Protein AF-U6DPL5-F1 (afdb_monomer)

Foldseek 3Di:
DQPPDQKDFDADDDPFRGDFIDGPVLCVPPDVVVVDDPVVSRVVVVQDAAEDEPPDDLVNVLVVVVVVNFQKHWYWYFDPPDPDDIDITTPGMDGNQNSVCVVVVHHDDDPNDPDADPPPSDDPDDPPPVPPCVLVPDDVDAAPDDDDPVLLVVVLVCCCPVPPCNHCVNHNSVVSSSQSRRNPNDDDDDDDPVCNPPPSLPPDDPPDDDQDKDFAQADKDWDQDDPVRDIDIDGHRDIDDSCSDVPDD

Solvent-accessible surface area (backbone atoms only — not comparable to full-atom values): 16114 Å² total; per-residue (Å²): 139,87,79,79,70,59,71,45,83,35,57,59,95,49,85,66,42,64,77,44,43,41,49,56,75,74,51,73,84,58,58,76,87,73,65,70,56,66,72,58,55,36,65,70,71,57,49,84,85,46,75,44,54,74,83,64,50,66,71,58,50,52,55,52,36,70,71,67,81,46,60,56,34,38,28,28,40,82,45,73,86,67,101,63,82,70,45,80,42,58,79,52,72,51,42,52,64,62,50,50,23,66,72,70,71,45,87,77,83,56,99,74,64,82,81,74,49,83,89,72,74,44,74,73,77,69,77,79,70,72,74,71,60,70,84,71,53,89,64,93,58,69,52,77,58,89,72,55,72,67,56,54,50,50,51,52,51,47,38,38,72,77,34,71,84,42,14,67,90,71,32,48,69,70,58,51,54,52,51,66,57,36,44,81,65,55,82,86,83,88,84,54,85,90,53,80,78,47,74,90,75,52,92,71,56,91,98,53,91,72,78,58,66,50,71,36,79,71,66,74,47,82,45,72,45,73,97,86,55,50,72,48,81,47,41,55,78,42,70,47,45,65,59,42,76,71,55,81,132

Nearest PDB structures (foldseek):
  6n7e-assembly1_D  TM=4.413E-01  e=9.986E-32  Homo sapiens
  4iy4-assembly1_C  TM=9.630E-01  e=2.666E-15  Homo sapiens
  4iy2-assembly1_A  TM=9.484E-01  e=1.857E-15  Homo sapiens
  6wus-assembly1_A-2  TM=9.626E-01  e=7.435E-15  Mus musculus
  5k25-assembly1_C  TM=9.636E-01  e=5.782E-14  Homo sapiens

pLDDT: mean 83.42, std 15.81, range [37.62, 97.31]

Secondary structure (DSSP, 8-state):
--S--SEEEEESSSTT-EEEEEEGGGGTT--GGGT--HHHHHHHH-PPP-EEETT--HHHHHHHHHTTS-SEEEEEEEE--SSS--EEEEEEEEEHHHHHHHHHTS----TT-----TTT------------GGGGS------SS---HHHHHHHHHHHHHH-GGGSTTTS-HHHHHHHHTSTTTS------GGGTT-GGG-S--TT------EE--SS-EEEEETTTTEEEEE-TT-EE-THHHH---

Radius of gyration: 27.12 Å; Cα contacts (8 Å, |Δi|>4): 250; chains: 1; bounding box: 57×47×72 Å

Mean predicted aligned 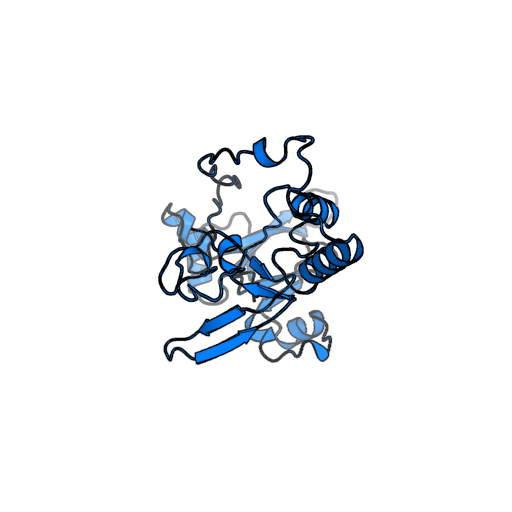error: 16.34 Å

Organism: Neovison vison (NCBI:txid452646)

InterPro domains:
  IPR000644 CBS domain [PF00571] (46-104)
  IPR000644 CBS domain [PS51371] (45-111)
  IPR044751 Ion transporter-like, CBS domain [cd04590] (1-101)
  IPR045095 Ancient conserved domain protein family [PTHR12064] (1-238)
  IPR046342 CBS domain superfamily [G3DSA:3.10.580.10] (1-111)
  IPR046342 CBS domain superfamily [SSF54631] (2-116)
  IPR061271 Metal transporter CNNM-like, C-terminal CNBH domain [PF25562] (119-247)

Structure (mmCIF, N/CA/C/O backbone):
data_AF-U6DPL5-F1
#
_entry.id   AF-U6DPL5-F1
#
loop_
_atom_site.group_PDB
_atom_site.id
_atom_site.type_symbol
_atom_site.label_atom_id
_atom_site.label_alt_id
_atom_site.label_comp_id
_atom_site.label_asym_id
_atom_site.label_entity_id
_atom_site.label_seq_id
_atom_site.pdbx_PDB_ins_code
_atom_site.Cartn_x
_atom_site.Cartn_y
_atom_site.Cartn_z
_atom_site.occupancy
_atom_site.B_iso_or_equiv
_atom_site.auth_seq_id
_atom_site.auth_comp_id
_atom_site.auth_asym_id
_atom_site.auth_atom_id
_atom_site.pdbx_PDB_model_num
ATOM 1 N N . MET A 1 1 ? 3.496 -7.386 -0.242 1.00 48.44 1 MET A N 1
ATOM 2 C CA . MET A 1 1 ? 3.378 -7.350 -1.716 1.00 48.44 1 MET A CA 1
ATOM 3 C C . MET A 1 1 ? 2.038 -6.715 -2.029 1.00 48.44 1 MET A C 1
ATOM 5 O O . MET A 1 1 ? 1.030 -7.394 -1.933 1.00 48.44 1 MET A O 1
ATOM 9 N N . GLU A 1 2 ? 2.018 -5.409 -2.275 1.00 60.09 2 GLU A N 1
ATOM 10 C CA . GLU A 1 2 ? 0.769 -4.634 -2.414 1.00 60.09 2 GLU A CA 1
ATOM 11 C C . GLU A 1 2 ? 0.475 -4.232 -3.862 1.00 60.09 2 GLU A C 1
ATOM 13 O O . GLU A 1 2 ? -0.645 -3.866 -4.186 1.00 60.09 2 GLU A O 1
ATOM 18 N N . SER A 1 3 ? 1.474 -4.297 -4.745 1.00 62.59 3 SER A N 1
ATOM 19 C CA . SER A 1 3 ? 1.406 -3.700 -6.079 1.00 62.59 3 SER A CA 1
ATOM 20 C C . SER A 1 3 ? 0.918 -4.634 -7.192 1.00 62.59 3 SER A C 1
ATOM 22 O O . SER A 1 3 ? 0.809 -4.175 -8.320 1.00 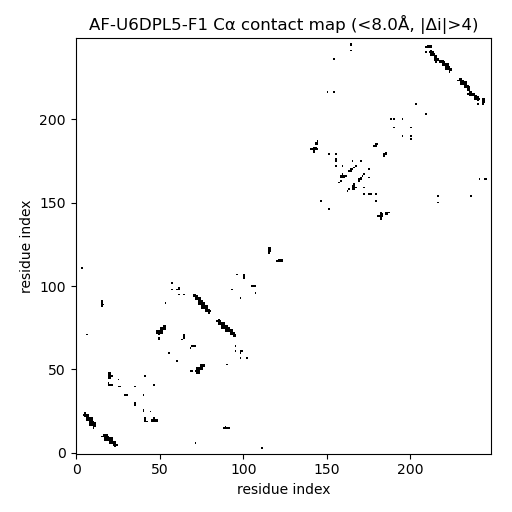62.59 3 SER A O 1
ATOM 24 N N . GLY A 1 4 ? 0.665 -5.922 -6.928 1.00 72.75 4 GLY A N 1
ATOM 25 C CA . GLY A 1 4 ? 0.175 -6.899 -7.923 1.00 72.75 4 GLY A CA 1
ATOM 26 C C . GLY A 1 4 ? 1.185 -7.328 -9.004 1.00 72.75 4 GLY A C 1
ATOM 27 O O . GLY A 1 4 ? 1.100 -8.431 -9.533 1.00 72.75 4 GLY A O 1
ATOM 28 N N . TYR A 1 5 ? 2.209 -6.523 -9.296 1.00 82.50 5 TYR A N 1
ATOM 29 C CA . TYR A 1 5 ? 3.182 -6.831 -10.349 1.00 82.50 5 TYR A CA 1
ATOM 30 C C . TYR A 1 5 ? 4.137 -7.963 -9.973 1.00 82.50 5 TYR A C 1
ATOM 32 O O .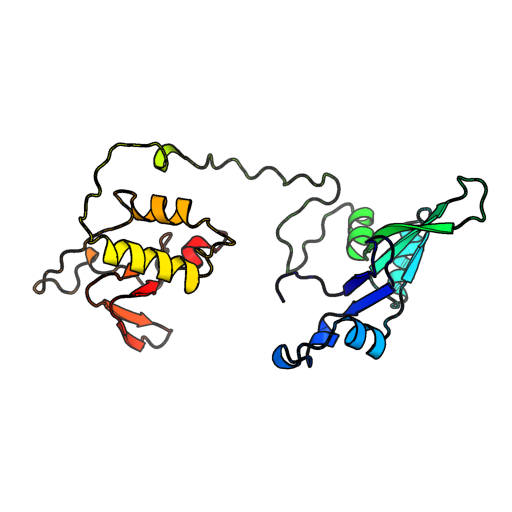 TYR A 1 5 ? 4.771 -7.935 -8.923 1.00 82.50 5 TYR A O 1
ATOM 40 N N . THR A 1 6 ? 4.335 -8.914 -10.888 1.00 86.62 6 THR A N 1
ATOM 41 C CA . THR A 1 6 ? 5.267 -10.042 -10.700 1.00 86.62 6 THR A CA 1
ATOM 42 C C . THR A 1 6 ? 6.656 -9.808 -11.298 1.00 86.62 6 THR A C 1
ATOM 44 O O . THR A 1 6 ? 7.624 -10.437 -10.861 1.00 86.62 6 THR A O 1
ATOM 47 N N . ARG A 1 7 ? 6.767 -8.911 -12.288 1.00 90.25 7 ARG A N 1
ATOM 48 C CA . ARG A 1 7 ? 7.995 -8.596 -13.037 1.00 90.25 7 ARG A CA 1
ATOM 49 C C . ARG A 1 7 ? 8.187 -7.085 -13.066 1.00 90.25 7 ARG A C 1
ATOM 51 O O . ARG A 1 7 ? 7.335 -6.378 -13.593 1.00 90.25 7 ARG A O 1
ATOM 58 N N . ILE A 1 8 ? 9.284 -6.598 -12.496 1.00 92.19 8 ILE A N 1
ATOM 59 C CA . ILE A 1 8 ? 9.510 -5.167 -12.272 1.00 92.19 8 ILE A CA 1
ATOM 60 C C . ILE A 1 8 ? 10.823 -4.759 -12.951 1.00 92.19 8 ILE A C 1
ATOM 62 O O . ILE A 1 8 ? 11.887 -5.203 -12.514 1.00 92.19 8 ILE A O 1
ATOM 66 N N . PRO A 1 9 ? 10.784 -3.939 -14.019 1.00 93.31 9 PRO A N 1
ATOM 67 C CA . PRO A 1 9 ? 11.991 -3.394 -14.632 1.00 93.31 9 PRO A CA 1
ATOM 68 C C . PRO A 1 9 ? 12.760 -2.506 -13.650 1.00 93.31 9 PRO A C 1
ATOM 70 O O . PRO A 1 9 ? 12.172 -1.666 -12.965 1.00 93.31 9 PRO A O 1
ATOM 73 N N . VAL A 1 10 ? 14.078 -2.671 -13.604 1.00 94.19 10 VAL A N 1
ATOM 74 C CA . VAL A 1 10 ? 14.993 -1.913 -12.747 1.00 94.19 10 VAL A CA 1
ATOM 75 C C . VAL A 1 10 ? 15.881 -1.046 -13.630 1.00 94.19 10 VAL A C 1
ATOM 77 O O . VAL A 1 10 ? 16.466 -1.526 -14.601 1.00 94.19 10 VAL A O 1
ATOM 80 N N . PHE A 1 11 ? 15.972 0.240 -13.297 1.00 94.19 11 PHE A N 1
ATOM 81 C CA . PHE A 1 11 ? 16.738 1.227 -14.053 1.00 94.19 11 PHE A CA 1
ATOM 82 C C . PHE A 1 11 ? 17.900 1.790 -13.231 1.00 94.19 11 PHE A C 1
ATOM 84 O O . PHE A 1 11 ? 17.865 1.778 -11.999 1.00 94.19 11 PHE A O 1
ATOM 91 N N . GLU A 1 12 ? 18.919 2.311 -13.912 1.00 93.06 12 GLU A N 1
ATOM 92 C CA . GLU A 1 12 ? 20.050 3.000 -13.283 1.00 93.06 12 GLU A CA 1
ATOM 93 C C . GLU A 1 12 ? 20.177 4.429 -13.824 1.00 93.06 12 GLU A C 1
ATOM 95 O O . GLU A 1 12 ? 20.372 4.648 -15.018 1.00 93.06 12 GLU A O 1
ATOM 100 N N . GLY A 1 13 ? 20.082 5.419 -12.932 1.00 92.69 13 GLY A N 1
ATOM 101 C CA . GLY A 1 13 ? 20.110 6.833 -13.309 1.00 92.69 13 GLY A CA 1
ATOM 102 C C . GLY A 1 13 ? 18.790 7.278 -13.936 1.00 92.69 13 GLY A C 1
ATOM 103 O O . GLY A 1 13 ? 17.857 7.637 -13.218 1.00 92.69 13 GLY A O 1
ATOM 104 N N . GLU A 1 14 ? 18.712 7.263 -15.265 1.00 90.88 14 GLU A N 1
ATOM 105 C CA . GLU A 1 14 ? 17.509 7.658 -16.002 1.00 90.88 14 GLU A CA 1
ATOM 106 C C . GLU A 1 14 ? 16.498 6.513 -16.114 1.00 90.88 14 GLU A C 1
ATOM 108 O O . GLU A 1 14 ? 16.862 5.350 -16.267 1.00 90.88 14 GLU A O 1
ATOM 113 N N . ARG A 1 15 ? 15.200 6.842 -16.098 1.00 88.69 15 ARG A N 1
ATOM 114 C CA . ARG A 1 15 ? 14.109 5.851 -16.188 1.00 88.69 15 ARG A CA 1
ATOM 115 C C . ARG A 1 15 ? 14.108 5.065 -17.508 1.00 88.69 15 ARG A C 1
ATOM 117 O O . ARG A 1 15 ? 13.584 3.957 -17.555 1.00 88.69 15 ARG A O 1
ATOM 124 N N . SER A 1 16 ? 14.669 5.648 -18.562 1.00 88.94 16 SER A N 1
ATOM 125 C CA . SER A 1 16 ? 14.886 5.026 -19.873 1.00 88.94 16 SER A CA 1
ATOM 126 C C . SER A 1 16 ? 15.984 3.959 -19.844 1.00 88.94 16 SER A C 1
ATOM 128 O O . SER A 1 16 ? 15.962 3.043 -20.662 1.00 88.94 16 SER A O 1
ATOM 130 N N . ASN A 1 17 ? 16.925 4.040 -18.900 1.00 91.75 17 ASN A N 1
ATOM 131 C CA . ASN A 1 17 ? 18.063 3.136 -18.799 1.00 91.75 17 ASN A CA 1
ATOM 132 C C . ASN A 1 17 ? 17.714 1.895 -17.965 1.00 91.75 17 ASN A C 1
ATOM 134 O O . ASN A 1 17 ? 18.134 1.763 -16.813 1.00 91.75 17 ASN A O 1
ATOM 138 N N . ILE A 1 18 ? 16.903 1.003 -18.536 1.00 93.44 18 ILE A N 1
ATOM 139 C CA . ILE A 1 18 ? 16.527 -0.268 -17.906 1.00 93.44 18 ILE A CA 1
ATOM 140 C C . ILE A 1 18 ? 17.710 -1.239 -17.997 1.00 93.44 18 ILE A C 1
ATOM 142 O O . ILE A 1 18 ? 18.108 -1.635 -19.091 1.00 93.44 18 ILE A O 1
ATOM 146 N N . VAL A 1 19 ? 18.248 -1.627 -16.840 1.00 92.00 19 VAL A N 1
ATOM 147 C CA . VAL A 1 19 ? 19.460 -2.453 -16.723 1.00 92.00 19 VAL A CA 1
ATOM 148 C C . VAL A 1 19 ? 19.177 -3.884 -16.283 1.00 92.00 19 VAL A C 1
ATOM 150 O O . VAL A 1 19 ? 19.935 -4.778 -16.639 1.00 92.00 19 VAL A O 1
ATOM 153 N N . ASP A 1 20 ? 18.092 -4.109 -15.541 1.00 93.31 20 ASP A N 1
ATOM 154 C CA . ASP A 1 20 ? 17.783 -5.394 -14.913 1.00 93.31 20 ASP A CA 1
ATOM 155 C C . ASP A 1 20 ? 16.265 -5.628 -14.833 1.00 93.31 20 ASP A C 1
ATOM 157 O O . ASP A 1 20 ? 15.457 -4.703 -14.958 1.00 93.31 20 ASP A O 1
ATOM 161 N N . LEU A 1 21 ? 15.865 -6.877 -14.584 1.00 92.50 21 LEU A N 1
ATOM 162 C CA . LEU A 1 21 ? 14.481 -7.264 -14.312 1.00 92.50 21 LEU A CA 1
ATOM 163 C C . LEU A 1 21 ? 14.408 -7.987 -12.968 1.00 92.50 21 LEU A C 1
ATOM 165 O O . LEU A 1 21 ? 15.111 -8.968 -12.751 1.00 92.50 21 LEU A O 1
ATOM 169 N N . LEU A 1 22 ? 13.544 -7.516 -12.072 1.00 92.62 22 LEU A N 1
ATOM 170 C CA . LEU A 1 22 ? 13.296 -8.143 -10.779 1.00 92.62 22 LEU A CA 1
ATOM 171 C C . LEU A 1 22 ? 12.052 -9.028 -10.859 1.00 92.62 22 LEU A C 1
ATOM 173 O O . LEU A 1 22 ? 10.976 -8.545 -11.227 1.00 92.62 22 LEU A O 1
ATOM 177 N N . PHE A 1 23 ? 12.164 -10.294 -10.454 1.00 91.19 23 PHE A N 1
ATOM 178 C CA . PHE A 1 23 ? 10.987 -11.106 -10.171 1.00 91.19 23 PHE A CA 1
ATOM 179 C C . PHE A 1 23 ? 10.661 -11.042 -8.688 1.00 91.19 23 PHE A C 1
ATOM 181 O O . PHE A 1 23 ? 11.518 -11.213 -7.830 1.00 91.19 23 PHE A O 1
ATOM 188 N N . VAL A 1 24 ? 9.387 -10.847 -8.365 1.00 89.69 24 VAL A N 1
ATOM 189 C CA . VAL A 1 24 ? 8.955 -10.707 -6.967 1.00 89.69 24 VAL A CA 1
ATOM 190 C C . VAL A 1 24 ? 9.270 -11.951 -6.124 1.00 89.69 24 VAL A C 1
ATOM 192 O O . VAL A 1 24 ? 9.578 -11.829 -4.942 1.00 89.69 24 VAL A O 1
ATOM 195 N N . LYS A 1 25 ? 9.291 -13.143 -6.736 1.00 88.94 25 LYS A N 1
ATOM 196 C CA . LYS A 1 25 ? 9.713 -14.387 -6.067 1.00 88.94 25 LYS A CA 1
ATOM 197 C C . LYS A 1 25 ? 11.176 -14.375 -5.605 1.00 88.94 25 LYS A C 1
ATOM 199 O O . LYS A 1 25 ? 11.513 -15.100 -4.677 1.00 88.94 25 LYS A O 1
ATOM 204 N N . ASP A 1 26 ? 12.031 -13.561 -6.219 1.00 90.06 26 ASP A N 1
ATOM 205 C CA . ASP A 1 26 ? 13.451 -13.466 -5.866 1.00 90.06 26 ASP A CA 1
ATOM 206 C C . ASP A 1 26 ? 13.647 -12.788 -4.507 1.00 90.06 26 ASP A C 1
ATOM 208 O O . ASP A 1 26 ? 14.660 -12.999 -3.842 1.00 90.06 26 ASP A O 1
ATOM 212 N N . LEU A 1 27 ? 12.649 -12.006 -4.078 1.00 88.94 27 LEU A N 1
ATOM 213 C CA . LEU A 1 27 ? 12.603 -11.362 -2.770 1.00 88.94 2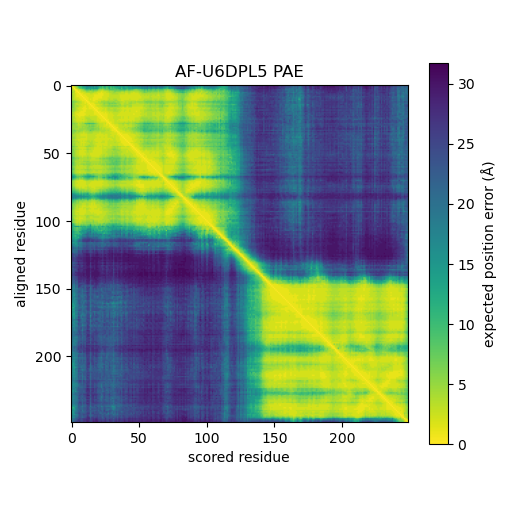7 LEU A CA 1
ATOM 214 C C . LEU A 1 27 ? 12.132 -12.306 -1.654 1.00 88.94 27 LEU A C 1
ATOM 216 O O . LEU A 1 27 ? 12.154 -11.913 -0.494 1.00 88.94 27 LEU A O 1
ATOM 220 N N . ALA A 1 28 ? 11.707 -13.538 -1.965 1.00 87.19 28 ALA A N 1
ATOM 221 C CA . ALA A 1 28 ? 11.081 -14.435 -0.988 1.00 87.19 28 ALA A CA 1
ATOM 222 C C . ALA A 1 28 ? 11.986 -14.800 0.202 1.00 87.19 28 ALA A C 1
ATOM 224 O O . ALA A 1 28 ? 11.479 -15.083 1.283 1.00 87.19 28 ALA A O 1
ATOM 225 N N . PHE A 1 29 ? 13.307 -14.791 0.004 1.00 82.56 29 PHE A N 1
ATOM 226 C CA . PHE A 1 29 ? 14.304 -15.104 1.035 1.00 82.56 29 PHE A CA 1
ATOM 227 C C . PHE A 1 29 ? 15.160 -13.895 1.425 1.00 82.56 29 PHE A C 1
ATOM 229 O O . PHE A 1 29 ? 16.212 -14.063 2.035 1.00 82.56 29 PHE A O 1
ATOM 236 N N . VAL A 1 30 ? 14.749 -12.689 1.033 1.00 87.38 30 VAL A N 1
ATOM 237 C CA . VAL A 1 30 ? 15.471 -11.465 1.376 1.00 87.38 30 VAL A CA 1
ATOM 238 C C . VAL A 1 30 ? 14.922 -10.948 2.694 1.00 87.38 30 VAL A C 1
ATOM 240 O O . VAL A 1 30 ? 13.748 -10.588 2.776 1.00 87.38 30 VAL A O 1
ATOM 243 N N . ASP A 1 31 ? 15.777 -10.913 3.712 1.00 87.69 31 ASP A N 1
ATOM 244 C CA . ASP A 1 31 ? 15.442 -10.310 4.993 1.00 87.69 31 ASP A CA 1
ATOM 245 C C . ASP A 1 31 ? 15.497 -8.773 4.873 1.00 87.69 31 ASP A C 1
ATOM 247 O O . ASP A 1 31 ? 16.518 -8.227 4.432 1.00 87.69 31 ASP A O 1
ATOM 251 N N . PRO A 1 32 ? 14.420 -8.046 5.224 1.00 87.31 32 PRO A N 1
ATOM 252 C CA . PRO A 1 32 ? 14.449 -6.590 5.302 1.00 87.31 32 PRO A CA 1
ATOM 253 C C . PRO A 1 32 ? 15.536 -6.043 6.240 1.00 87.31 32 PRO A C 1
ATOM 255 O O . PRO A 1 32 ? 16.084 -4.975 5.956 1.00 87.31 32 PRO A O 1
ATOM 258 N N . ASP A 1 33 ? 15.879 -6.766 7.310 1.00 89.38 33 ASP A N 1
ATOM 259 C CA . ASP A 1 33 ? 16.861 -6.328 8.309 1.00 89.38 33 ASP A CA 1
ATOM 260 C C . ASP A 1 33 ? 18.290 -6.297 7.744 1.00 89.38 33 ASP A C 1
ATOM 262 O O . ASP A 1 33 ? 19.099 -5.456 8.143 1.00 89.38 33 ASP A O 1
ATOM 266 N N . ASP A 1 34 ? 18.583 -7.126 6.736 1.00 90.25 34 ASP A N 1
ATOM 267 C CA . ASP A 1 34 ? 19.887 -7.149 6.062 1.00 90.25 34 ASP A CA 1
ATOM 268 C C . ASP A 1 34 ? 20.140 -5.890 5.217 1.00 90.25 34 ASP A C 1
ATOM 270 O O . ASP A 1 34 ? 21.274 -5.634 4.803 1.00 90.25 34 ASP A O 1
ATOM 274 N N . CYS A 1 35 ? 19.098 -5.097 4.928 1.00 87.50 35 CYS A N 1
ATOM 275 C CA . CYS A 1 35 ? 19.180 -3.892 4.097 1.00 87.50 35 CYS A CA 1
ATOM 276 C C . CYS A 1 35 ? 19.904 -4.143 2.755 1.00 87.50 35 CYS A C 1
ATOM 278 O O . CYS A 1 35 ? 20.629 -3.281 2.244 1.00 87.50 35 CYS A O 1
ATOM 280 N N . THR A 1 36 ? 19.725 -5.342 2.183 1.00 88.62 36 THR A N 1
ATOM 281 C CA . THR A 1 36 ? 20.433 -5.772 0.973 1.00 88.62 36 THR A CA 1
ATOM 282 C C . THR A 1 36 ? 20.051 -4.876 -0.210 1.00 88.62 36 THR A C 1
ATOM 284 O O . THR A 1 36 ? 18.871 -4.784 -0.559 1.00 88.62 36 THR A O 1
ATOM 287 N N . PRO A 1 37 ? 21.020 -4.232 -0.888 1.00 91.62 37 PRO A N 1
ATOM 288 C CA . PRO A 1 37 ? 20.722 -3.399 -2.044 1.00 91.62 37 PRO A CA 1
ATOM 289 C C . PRO A 1 37 ? 20.081 -4.203 -3.178 1.00 91.62 37 PRO A C 1
ATOM 291 O O . PRO A 1 37 ? 20.555 -5.287 -3.525 1.00 91.62 37 PRO A O 1
ATOM 294 N N . LEU A 1 38 ? 19.078 -3.622 -3.844 1.00 90.31 38 LEU A N 1
ATOM 295 C CA . LEU A 1 38 ? 18.390 -4.256 -4.976 1.00 90.31 38 LEU A CA 1
ATOM 296 C C . LEU A 1 38 ? 19.358 -4.706 -6.082 1.00 90.31 38 LEU A C 1
ATOM 298 O O . LEU A 1 38 ? 19.211 -5.794 -6.629 1.00 90.31 38 LEU A O 1
ATOM 302 N N . LYS A 1 39 ? 20.396 -3.902 -6.344 1.00 90.19 39 LYS A N 1
ATOM 303 C CA . LYS A 1 39 ? 21.455 -4.191 -7.323 1.00 90.19 39 LYS A CA 1
ATOM 304 C C . LYS A 1 39 ? 22.181 -5.514 -7.053 1.00 90.19 39 LYS A C 1
ATOM 306 O O . LYS A 1 39 ? 22.690 -6.126 -7.983 1.00 90.19 39 LYS A O 1
ATOM 311 N N . THR A 1 40 ? 22.267 -5.951 -5.798 1.00 90.62 40 THR A N 1
ATOM 312 C CA . THR A 1 40 ? 22.878 -7.240 -5.441 1.00 90.62 40 THR A CA 1
ATOM 313 C C . THR A 1 40 ? 21.966 -8.394 -5.840 1.00 90.62 40 THR A C 1
ATOM 315 O O . THR A 1 40 ? 22.433 -9.381 -6.399 1.00 90.62 40 THR A O 1
ATOM 318 N N . ILE A 1 41 ? 20.662 -8.242 -5.603 1.00 91.50 41 ILE A N 1
ATOM 319 C CA . ILE A 1 41 ? 19.646 -9.253 -5.908 1.00 91.50 41 ILE A CA 1
ATOM 320 C C . ILE A 1 41 ? 19.504 -9.407 -7.425 1.00 91.50 41 ILE A C 1
ATOM 322 O O . ILE A 1 41 ? 19.597 -10.520 -7.939 1.00 91.50 41 ILE A O 1
ATOM 326 N N . THR A 1 42 ? 19.352 -8.300 -8.160 1.00 90.75 42 THR A N 1
ATOM 327 C CA . THR A 1 42 ? 19.187 -8.351 -9.620 1.00 90.75 42 THR A CA 1
ATOM 328 C C . THR A 1 42 ? 20.403 -8.952 -10.311 1.00 90.75 42 THR A C 1
ATOM 330 O O . THR A 1 42 ? 20.245 -9.830 -11.153 1.00 90.75 42 THR A O 1
ATOM 333 N N . LYS A 1 43 ? 21.617 -8.586 -9.884 1.00 89.50 43 LYS A N 1
ATOM 334 C CA . LYS A 1 43 ? 22.859 -9.174 -10.406 1.00 89.50 43 LYS A CA 1
ATOM 335 C C . LYS A 1 43 ? 23.028 -10.653 -10.074 1.00 89.50 43 LYS A C 1
ATOM 337 O O . LYS A 1 43 ? 23.664 -11.364 -10.845 1.00 89.50 43 LYS A O 1
ATOM 342 N N . PHE A 1 44 ? 22.519 -11.103 -8.928 1.00 90.81 44 PHE A N 1
ATOM 343 C CA . PHE A 1 44 ? 22.608 -12.504 -8.523 1.00 90.81 44 PHE A CA 1
ATOM 344 C C . PHE A 1 44 ? 21.745 -13.404 -9.416 1.00 90.81 44 PHE A C 1
ATOM 346 O O . PHE A 1 44 ? 22.226 -14.433 -9.885 1.00 90.81 44 PHE A O 1
ATOM 353 N N . TYR A 1 45 ? 20.495 -13.007 -9.675 1.00 89.62 45 TYR A N 1
ATOM 354 C CA . TYR A 1 45 ? 19.579 -13.787 -10.513 1.00 89.62 45 TYR A CA 1
ATOM 355 C C . TYR A 1 45 ? 19.775 -13.551 -12.014 1.00 89.62 45 TYR A C 1
ATOM 357 O O . TYR A 1 45 ? 19.602 -14.483 -12.797 1.00 89.62 45 TYR A O 1
ATOM 365 N N . ASN A 1 46 ? 20.168 -12.335 -12.405 1.00 88.44 46 ASN A N 1
ATOM 366 C CA . ASN A 1 46 ? 20.508 -11.933 -13.771 1.00 88.44 46 ASN A CA 1
ATOM 367 C C . ASN A 1 46 ? 19.455 -12.363 -14.811 1.00 88.44 46 ASN A C 1
ATOM 369 O O . ASN A 1 46 ? 19.754 -13.071 -15.779 1.00 88.44 46 ASN A O 1
ATOM 373 N N . HIS A 1 47 ? 18.196 -11.978 -14.579 1.00 91.25 47 HIS A N 1
ATOM 374 C CA . HIS A 1 47 ? 17.095 -12.316 -15.483 1.00 91.25 47 HIS A CA 1
ATOM 375 C C . HIS A 1 47 ? 17.265 -11.634 -16.846 1.00 91.25 47 HIS A C 1
ATOM 377 O O . HIS A 1 47 ? 17.585 -10.446 -16.902 1.00 91.25 47 HIS A O 1
ATOM 383 N N . PRO A 1 48 ? 17.013 -12.346 -17.959 1.00 89.56 48 PRO A N 1
ATOM 384 C CA . PRO A 1 48 ? 17.200 -11.789 -19.288 1.00 89.56 48 PRO A CA 1
ATOM 385 C C . PRO A 1 48 ? 16.183 -10.683 -19.580 1.00 89.56 48 PRO A C 1
ATOM 387 O O . PRO A 1 48 ? 14.976 -10.854 -19.395 1.00 89.56 48 PRO A O 1
ATOM 390 N N . LEU A 1 49 ? 16.676 -9.570 -20.118 1.00 90.12 49 LEU A N 1
ATOM 391 C CA . LEU A 1 49 ? 15.843 -8.511 -20.674 1.00 90.12 49 LEU A CA 1
ATOM 392 C C . LEU A 1 49 ? 15.399 -8.887 -22.089 1.00 90.12 49 LEU A C 1
ATOM 394 O O . LEU A 1 49 ? 16.224 -9.195 -22.952 1.00 90.12 49 LEU A O 1
ATOM 398 N N . HIS A 1 50 ? 14.090 -8.854 -22.333 1.00 91.50 50 HIS A N 1
ATOM 399 C CA . HIS A 1 50 ? 13.520 -9.096 -23.657 1.00 91.50 50 HIS A CA 1
ATOM 400 C C . HIS A 1 50 ? 13.199 -7.760 -24.323 1.00 91.50 50 HIS A C 1
ATOM 402 O O . HIS A 1 50 ? 12.312 -7.043 -23.862 1.00 91.50 50 HIS A O 1
ATOM 408 N N . PHE A 1 51 ? 13.928 -7.423 -25.384 1.00 92.25 51 PHE A N 1
ATOM 409 C CA . PHE A 1 51 ? 13.751 -6.179 -26.133 1.00 92.25 51 PHE A CA 1
ATOM 410 C C . PHE A 1 51 ? 13.029 -6.436 -27.450 1.00 92.25 51 PHE A C 1
ATOM 412 O O . PHE A 1 51 ? 13.348 -7.391 -28.158 1.00 92.25 51 PHE A O 1
ATOM 419 N N . VAL A 1 52 ? 12.100 -5.547 -27.794 1.00 93.38 52 VAL A N 1
ATOM 420 C CA . VAL A 1 52 ? 11.338 -5.583 -29.045 1.00 93.38 52 VAL A CA 1
ATOM 421 C C . VAL A 1 52 ? 11.294 -4.205 -29.687 1.00 93.38 52 VAL A C 1
ATOM 423 O O . VAL A 1 52 ? 11.379 -3.179 -29.008 1.00 93.38 52 VAL A O 1
ATOM 426 N N . PHE A 1 53 ? 11.165 -4.168 -31.009 1.00 94.44 53 PHE A N 1
ATOM 427 C CA . PHE A 1 53 ? 11.076 -2.908 -31.737 1.00 94.44 53 PHE A CA 1
ATOM 428 C C . PHE A 1 53 ? 9.657 -2.350 -31.735 1.00 94.44 53 PHE A C 1
ATOM 430 O O . PHE A 1 53 ? 8.680 -3.099 -31.702 1.00 94.44 53 PHE A O 1
ATOM 437 N N . ASN A 1 54 ? 9.545 -1.026 -31.803 1.00 92.81 54 ASN A N 1
ATOM 438 C CA . ASN A 1 54 ? 8.267 -0.315 -31.816 1.00 92.81 54 ASN A CA 1
ATOM 439 C C . ASN A 1 54 ? 7.357 -0.641 -33.018 1.00 92.81 54 ASN A C 1
ATOM 441 O O . ASN A 1 54 ? 6.160 -0.372 -32.961 1.00 92.81 54 ASN A O 1
ATOM 445 N N . ASP A 1 55 ? 7.905 -1.196 -34.096 1.00 92.44 55 ASP A N 1
ATOM 446 C CA . ASP A 1 55 ? 7.202 -1.586 -35.318 1.00 92.44 55 ASP A CA 1
ATOM 447 C C . ASP A 1 55 ? 6.803 -3.074 -35.339 1.00 92.44 55 ASP A C 1
ATOM 449 O O . ASP A 1 55 ? 6.103 -3.515 -36.262 1.00 92.44 55 ASP A O 1
ATOM 453 N N . THR A 1 56 ? 7.184 -3.830 -34.301 1.00 92.38 56 THR A N 1
ATOM 454 C CA . THR A 1 56 ? 6.815 -5.239 -34.119 1.00 92.38 56 THR A CA 1
ATOM 455 C C . THR A 1 56 ? 5.295 -5.382 -34.033 1.00 92.38 56 THR A C 1
ATOM 457 O O . THR A 1 56 ? 4.616 -4.666 -33.299 1.00 92.38 56 THR A O 1
ATOM 460 N N . LYS A 1 57 ? 4.735 -6.318 -34.805 1.00 92.81 57 LYS A N 1
ATOM 461 C CA . LYS A 1 57 ? 3.289 -6.573 -34.851 1.00 92.81 57 LYS A CA 1
ATOM 462 C C . LYS A 1 57 ? 2.818 -7.405 -33.652 1.00 92.81 57 LYS A C 1
ATOM 464 O O . LYS A 1 57 ? 3.578 -8.198 -33.103 1.00 92.81 57 LYS A O 1
ATOM 469 N N . LEU A 1 58 ? 1.548 -7.239 -33.264 1.00 90.69 58 LEU A N 1
ATOM 470 C CA . LEU A 1 58 ? 0.965 -7.906 -32.088 1.00 90.69 58 LEU A CA 1
ATOM 471 C C . LEU A 1 58 ? 0.927 -9.439 -32.207 1.00 90.69 58 LEU A C 1
ATOM 473 O O . LEU A 1 58 ? 1.099 -10.135 -31.213 1.00 90.69 58 LEU A O 1
ATOM 477 N N . ASP A 1 59 ? 0.738 -9.976 -33.411 1.00 90.19 59 ASP A N 1
ATOM 478 C CA . ASP A 1 59 ? 0.785 -11.416 -33.686 1.00 90.19 59 ASP A CA 1
ATOM 479 C C . ASP A 1 59 ? 2.193 -11.994 -33.475 1.00 90.19 59 ASP A C 1
ATOM 481 O O . ASP A 1 59 ? 2.348 -13.038 -32.838 1.00 90.19 59 ASP A O 1
ATOM 485 N N . ALA A 1 60 ? 3.224 -11.281 -33.933 1.00 90.75 60 ALA A N 1
ATOM 486 C CA . ALA A 1 60 ? 4.615 -11.623 -33.663 1.00 90.75 60 ALA A CA 1
ATOM 487 C C . ALA A 1 60 ? 4.935 -11.533 -32.161 1.00 90.75 60 ALA A C 1
ATOM 489 O O . ALA A 1 60 ? 5.534 -12.463 -31.620 1.00 90.75 60 ALA A O 1
ATOM 490 N N . MET A 1 61 ? 4.474 -10.478 -31.476 1.00 91.31 61 MET A N 1
ATOM 491 C CA . MET A 1 61 ? 4.624 -10.321 -30.021 1.00 91.31 61 MET A CA 1
ATOM 492 C C . MET A 1 61 ? 3.992 -11.479 -29.243 1.00 91.31 61 MET A C 1
ATOM 494 O O . MET A 1 61 ? 4.620 -12.042 -28.346 1.00 91.31 61 MET A O 1
ATOM 498 N N . LEU A 1 62 ? 2.768 -11.873 -29.604 1.00 90.31 62 LEU A N 1
ATOM 499 C CA . LEU A 1 62 ? 2.080 -12.994 -28.969 1.00 90.31 62 LEU A CA 1
ATOM 500 C C . LEU A 1 62 ? 2.862 -14.300 -29.153 1.00 90.31 62 LEU A C 1
ATOM 502 O O . LEU A 1 62 ? 2.999 -15.081 -28.212 1.00 90.31 62 LEU A O 1
ATOM 506 N N . GLU A 1 63 ? 3.406 -14.539 -30.347 1.00 88.75 63 GLU A N 1
ATOM 507 C CA . GLU A 1 63 ? 4.213 -15.729 -30.614 1.00 88.75 63 GLU A CA 1
ATOM 508 C C . GLU A 1 63 ? 5.550 -15.706 -29.856 1.00 88.75 63 GLU A C 1
ATOM 510 O O . GLU A 1 63 ? 6.019 -16.749 -29.400 1.00 88.75 63 GLU A O 1
ATOM 515 N N . GLU A 1 64 ? 6.162 -14.535 -29.658 1.00 89.00 64 GLU A N 1
ATOM 516 C CA . GLU A 1 64 ? 7.342 -14.392 -28.801 1.00 89.00 64 GLU A CA 1
ATOM 517 C C . GLU A 1 64 ? 7.046 -14.705 -27.335 1.00 89.00 64 GLU A C 1
ATOM 519 O O . GLU A 1 64 ? 7.788 -15.472 -26.715 1.00 89.00 64 GLU A O 1
ATOM 524 N N . PHE A 1 65 ? 5.945 -14.183 -26.794 1.00 90.81 65 PHE A N 1
ATOM 525 C CA . PHE A 1 65 ? 5.534 -14.470 -25.423 1.00 90.81 65 PHE A CA 1
ATOM 526 C C . PHE A 1 65 ? 5.146 -15.942 -25.231 1.00 90.81 65 PHE A C 1
ATOM 528 O O . PHE A 1 65 ? 5.537 -16.557 -24.237 1.00 90.81 65 PHE A O 1
ATOM 535 N N . LYS A 1 66 ? 4.496 -16.568 -26.221 1.00 86.25 66 LYS A N 1
ATOM 536 C CA . LYS A 1 66 ? 4.176 -18.007 -26.211 1.00 86.25 66 LYS A CA 1
ATOM 537 C C . LYS A 1 66 ? 5.404 -18.917 -26.197 1.00 86.25 66 LYS A C 1
ATOM 539 O O . LYS A 1 66 ? 5.320 -20.025 -25.673 1.00 86.25 66 LYS A O 1
ATOM 544 N N . LYS A 1 67 ? 6.551 -18.472 -26.725 1.00 85.75 67 LYS A N 1
ATOM 545 C CA . LYS A 1 67 ? 7.821 -19.222 -26.632 1.00 85.75 67 LYS A CA 1
ATOM 546 C C . LYS A 1 67 ? 8.348 -19.323 -25.193 1.00 85.75 67 LYS A C 1
ATOM 548 O O . LYS A 1 67 ? 9.325 -20.033 -24.968 1.00 85.75 67 LYS A O 1
ATOM 553 N N . GLY A 1 68 ? 7.725 -18.636 -24.230 1.00 70.94 68 GLY A N 1
ATOM 554 C CA . GLY A 1 68 ? 7.943 -18.836 -22.796 1.00 70.94 68 GLY A CA 1
ATOM 555 C C . GLY A 1 68 ? 9.185 -18.150 -22.227 1.00 70.94 68 GLY A C 1
ATOM 556 O O . GLY A 1 68 ? 9.612 -18.491 -21.128 1.00 70.94 68 GLY A O 1
ATOM 557 N N . LYS A 1 69 ? 9.788 -17.199 -22.953 1.00 70.25 69 LYS A N 1
ATOM 558 C CA . LYS A 1 69 ? 10.997 -16.495 -22.489 1.00 70.25 69 LYS A CA 1
ATOM 559 C C . LYS A 1 69 ? 10.694 -15.420 -21.441 1.00 70.25 69 LYS A C 1
ATOM 561 O O . LYS A 1 69 ? 11.402 -15.316 -20.448 1.00 70.25 69 LYS A O 1
ATOM 566 N N . SER A 1 70 ? 9.649 -14.627 -21.659 1.00 84.25 70 SER A N 1
ATOM 567 C CA . SER A 1 70 ? 9.165 -13.585 -20.747 1.00 84.25 70 SER A CA 1
ATOM 568 C C . SER A 1 70 ? 7.721 -13.239 -21.116 1.00 84.25 70 SER A C 1
ATOM 570 O O . SER A 1 70 ? 7.321 -13.486 -22.246 1.00 84.25 70 SER A O 1
ATOM 572 N N . HIS A 1 71 ? 6.942 -12.679 -20.187 1.00 89.88 71 HIS A N 1
ATOM 573 C CA . HIS A 1 71 ? 5.615 -12.091 -20.466 1.00 89.88 71 HIS A CA 1
ATOM 574 C C . HIS A 1 71 ? 5.643 -10.552 -20.415 1.00 89.88 71 HIS A C 1
ATOM 576 O O . HIS A 1 71 ? 4.598 -9.913 -20.432 1.00 89.88 71 HIS A O 1
ATOM 582 N N . LEU A 1 72 ? 6.837 -9.966 -20.292 1.00 92.81 72 LEU A N 1
ATOM 583 C CA . LEU A 1 72 ? 7.090 -8.530 -20.328 1.00 92.81 72 LEU A CA 1
ATOM 584 C C . LEU A 1 72 ? 8.250 -8.278 -21.288 1.00 92.81 72 LEU A C 1
ATOM 586 O O . LEU A 1 72 ? 9.275 -8.964 -21.213 1.00 92.81 72 LEU A O 1
ATOM 590 N N . ALA A 1 73 ? 8.086 -7.299 -22.168 1.00 93.38 73 ALA A N 1
ATOM 591 C CA . ALA A 1 73 ? 9.104 -6.861 -23.108 1.00 93.38 73 ALA A CA 1
ATOM 592 C C . ALA A 1 73 ? 9.326 -5.351 -23.010 1.00 93.38 73 ALA A C 1
ATOM 594 O O . ALA A 1 73 ? 8.403 -4.594 -22.712 1.00 93.38 73 ALA A O 1
ATOM 595 N N . ILE A 1 74 ? 10.552 -4.917 -23.284 1.00 94.44 74 ILE A N 1
ATOM 596 C CA . ILE A 1 74 ? 10.942 -3.511 -23.355 1.00 94.44 74 ILE A CA 1
ATOM 597 C C . ILE A 1 74 ? 10.870 -3.077 -24.815 1.00 94.44 74 ILE A C 1
ATOM 599 O O . ILE A 1 74 ? 11.507 -3.675 -25.682 1.00 94.44 74 ILE A O 1
ATOM 603 N N . VAL A 1 75 ? 10.088 -2.036 -25.084 1.00 94.56 75 VAL A N 1
ATOM 604 C CA . VAL A 1 75 ? 9.883 -1.496 -26.427 1.00 94.56 75 VAL A CA 1
ATOM 605 C C . VAL A 1 75 ? 10.920 -0.416 -26.693 1.00 94.56 75 VAL A C 1
ATOM 607 O O . VAL A 1 75 ? 11.000 0.570 -25.957 1.00 94.56 75 VAL A O 1
ATOM 610 N N . GLN A 1 76 ? 11.678 -0.575 -27.774 1.00 95.19 76 GLN A N 1
ATOM 611 C CA . GLN A 1 76 ? 12.701 0.374 -28.202 1.00 95.19 76 GLN A CA 1
ATOM 612 C C . GLN A 1 76 ? 12.512 0.823 -29.654 1.00 95.19 76 GLN A C 1
ATOM 614 O O . GLN A 1 76 ? 11.915 0.130 -30.481 1.00 95.19 76 GLN A O 1
ATOM 619 N N . ARG A 1 77 ? 13.056 1.993 -29.978 1.00 93.94 77 ARG A N 1
ATOM 620 C CA . ARG A 1 77 ? 13.125 2.547 -31.331 1.00 93.94 77 ARG A CA 1
ATOM 621 C C . ARG A 1 77 ? 14.570 2.885 -31.668 1.00 93.94 77 ARG A C 1
ATOM 623 O O . ARG A 1 77 ? 15.321 3.321 -30.803 1.00 93.94 77 ARG A O 1
ATOM 630 N N . VAL A 1 78 ? 14.942 2.722 -32.932 1.00 92.00 78 VAL A N 1
ATOM 631 C CA . VAL A 1 78 ? 16.207 3.254 -33.448 1.00 92.00 78 VAL A CA 1
ATOM 632 C C . VAL A 1 78 ? 16.045 4.751 -33.683 1.00 92.00 78 VAL A C 1
ATOM 634 O O . VAL A 1 78 ? 15.228 5.162 -34.511 1.00 92.00 78 VAL A O 1
ATOM 637 N N . ASN A 1 79 ? 16.795 5.564 -32.947 1.00 88.25 79 ASN A N 1
ATOM 638 C CA . ASN A 1 79 ? 16.858 6.998 -33.160 1.00 88.25 79 ASN A CA 1
ATOM 639 C C . ASN A 1 79 ? 18.041 7.317 -34.086 1.00 88.25 79 ASN A C 1
ATOM 641 O O . ASN A 1 79 ? 19.189 7.021 -33.761 1.00 88.25 79 ASN A O 1
ATOM 645 N N . ASN A 1 80 ? 17.729 7.883 -35.254 1.00 88.06 80 ASN A N 1
ATOM 646 C CA . ASN A 1 80 ? 18.700 8.309 -36.268 1.00 88.06 80 ASN A CA 1
ATOM 647 C C . ASN A 1 80 ? 18.799 9.845 -36.359 1.00 88.06 80 ASN A C 1
ATOM 649 O O . ASN A 1 80 ? 19.377 10.370 -37.308 1.00 88.06 80 ASN A O 1
ATOM 653 N N . GLU A 1 81 ? 18.159 10.579 -35.448 1.00 82.94 81 GLU A N 1
ATOM 654 C CA . GLU A 1 81 ? 18.128 12.038 -35.465 1.00 82.94 81 GLU A CA 1
ATOM 655 C C . GLU A 1 81 ? 19.371 12.594 -34.755 1.00 82.94 81 GLU A C 1
ATOM 657 O O . GLU A 1 81 ? 19.552 12.409 -33.553 1.00 82.94 81 GLU A O 1
ATOM 662 N N . GLY A 1 82 ? 20.231 13.293 -35.501 1.00 80.19 82 GLY A N 1
ATOM 663 C CA . GLY A 1 82 ? 21.441 13.941 -34.982 1.00 80.19 82 GLY A CA 1
ATOM 664 C C . GLY A 1 82 ? 22.673 13.703 -35.859 1.00 80.19 82 GLY A C 1
ATOM 665 O O . GLY A 1 82 ? 22.625 12.946 -36.823 1.00 80.19 82 GLY A O 1
ATOM 666 N N . GLU A 1 83 ? 23.791 14.354 -35.528 1.00 75.06 83 GLU A N 1
ATOM 667 C CA . GLU A 1 83 ? 25.080 14.188 -36.232 1.00 75.06 83 GLU A CA 1
ATOM 668 C C . GLU A 1 83 ? 25.930 13.017 -35.682 1.00 75.06 83 GLU A C 1
ATOM 670 O O . GLU A 1 83 ? 27.153 13.023 -35.796 1.00 75.06 83 GLU A O 1
ATOM 675 N N . GLY A 1 84 ? 25.302 12.016 -35.057 1.00 81.62 84 GLY A N 1
ATOM 676 C CA . GLY A 1 84 ? 25.979 10.884 -34.413 1.00 81.62 84 GLY A CA 1
ATOM 677 C C . GLY A 1 84 ? 25.531 9.519 -34.933 1.00 81.62 84 GLY A C 1
ATOM 678 O O . GLY A 1 84 ? 24.633 9.419 -35.768 1.00 81.62 84 GLY A O 1
ATOM 679 N N . ASP A 1 85 ? 26.159 8.463 -34.412 1.00 89.50 85 ASP A N 1
ATOM 680 C CA . ASP A 1 85 ? 25.741 7.089 -34.693 1.00 89.50 85 ASP A CA 1
ATOM 681 C C . ASP A 1 85 ? 24.326 6.822 -34.144 1.00 89.50 85 ASP A C 1
ATOM 683 O O . ASP A 1 85 ? 23.982 7.315 -33.061 1.00 89.50 85 ASP A O 1
ATOM 687 N N . PRO A 1 86 ? 23.507 6.015 -34.846 1.00 87.75 86 PRO A N 1
ATOM 688 C CA . PRO A 1 86 ? 22.198 5.611 -34.357 1.00 87.75 86 PRO A CA 1
ATOM 689 C C . PRO A 1 86 ? 22.267 4.944 -32.985 1.00 87.75 86 PRO A C 1
ATOM 691 O O . PRO A 1 86 ? 23.123 4.092 -32.737 1.00 87.75 86 PRO A O 1
ATOM 694 N N . PHE A 1 87 ? 21.309 5.264 -32.120 1.00 89.31 87 PHE A N 1
ATOM 695 C CA . PHE A 1 87 ? 21.189 4.644 -30.802 1.00 89.31 87 PHE A CA 1
ATOM 696 C C . PHE A 1 87 ? 19.773 4.124 -30.556 1.00 89.31 87 PHE A C 1
ATOM 698 O O . PHE A 1 87 ? 18.801 4.557 -31.179 1.00 89.31 87 PHE A O 1
ATOM 705 N N . TYR A 1 88 ? 19.657 3.158 -29.646 1.00 90.69 88 TYR A N 1
ATOM 706 C CA . TYR A 1 88 ? 18.364 2.629 -29.229 1.00 90.69 88 TYR A CA 1
ATOM 707 C C . TYR A 1 88 ? 17.782 3.494 -28.114 1.00 90.69 88 TYR A C 1
ATOM 709 O O . TYR A 1 88 ? 18.423 3.737 -27.094 1.00 90.69 88 TYR A O 1
ATOM 717 N N . GLU A 1 89 ? 16.549 3.936 -28.313 1.00 90.88 89 GLU A N 1
ATOM 718 C CA . GLU A 1 89 ? 15.777 4.719 -27.360 1.00 90.88 89 GLU A CA 1
ATOM 719 C C . GLU A 1 89 ? 14.633 3.860 -26.815 1.00 90.88 89 GLU A C 1
ATOM 721 O O . GLU A 1 89 ? 13.801 3.363 -27.580 1.00 90.88 89 GLU A O 1
ATOM 726 N N . VAL A 1 90 ? 14.581 3.679 -25.493 1.00 93.50 90 VAL A N 1
ATOM 727 C CA . VAL A 1 90 ? 13.489 2.959 -24.826 1.00 93.50 90 VAL A CA 1
ATOM 728 C C . VAL A 1 90 ? 12.241 3.838 -24.799 1.00 93.50 90 VAL A C 1
ATOM 730 O O . VAL A 1 90 ? 12.253 4.934 -24.244 1.00 93.50 90 VAL A O 1
ATOM 733 N N . LEU A 1 91 ? 11.145 3.335 -25.367 1.00 92.31 91 LEU A N 1
ATOM 734 C CA . LEU A 1 91 ? 9.849 4.015 -25.391 1.00 92.31 91 LEU A CA 1
ATOM 735 C C . LEU A 1 91 ? 8.952 3.600 -24.220 1.00 92.31 91 LEU A C 1
ATOM 737 O O . LEU A 1 91 ? 8.149 4.397 -23.737 1.00 92.31 91 LEU A O 1
ATOM 741 N N . GLY A 1 92 ? 9.062 2.347 -23.776 1.00 92.56 92 GLY A N 1
ATOM 742 C CA . GLY A 1 92 ? 8.206 1.802 -22.729 1.00 92.56 92 GLY A CA 1
ATOM 743 C C . GLY A 1 92 ? 8.304 0.287 -22.606 1.00 92.56 92 GLY A C 1
ATOM 744 O O . GLY A 1 92 ? 9.306 -0.316 -22.984 1.00 92.56 92 GLY A O 1
ATOM 745 N N . ILE A 1 93 ? 7.249 -0.321 -22.071 1.00 92.94 93 ILE A N 1
ATOM 746 C CA . ILE A 1 93 ? 7.114 -1.770 -21.914 1.00 92.94 93 ILE A CA 1
ATOM 747 C C . ILE A 1 93 ? 5.791 -2.241 -22.515 1.00 92.94 93 ILE A C 1
ATOM 749 O O . ILE A 1 93 ? 4.867 -1.448 -22.676 1.00 92.94 93 ILE A O 1
ATOM 753 N N . VAL A 1 94 ? 5.716 -3.529 -22.826 1.00 92.38 94 VAL A N 1
ATOM 754 C CA . VAL A 1 94 ? 4.499 -4.214 -23.266 1.00 92.38 94 VAL A CA 1
ATOM 755 C C . VAL A 1 94 ? 4.404 -5.556 -22.553 1.00 92.38 94 VAL A C 1
ATOM 757 O O . VAL A 1 94 ? 5.421 -6.237 -22.369 1.00 92.38 94 VAL A O 1
ATOM 760 N N . THR A 1 95 ? 3.201 -5.935 -22.132 1.00 91.50 95 THR A N 1
ATOM 761 C CA . THR A 1 95 ? 2.951 -7.210 -21.458 1.00 91.50 95 THR A CA 1
ATOM 762 C C . THR A 1 95 ? 2.134 -8.159 -22.330 1.00 91.50 95 THR A C 1
ATOM 764 O O . THR A 1 95 ? 1.519 -7.761 -23.319 1.00 91.50 95 THR A O 1
ATOM 767 N N . LEU A 1 96 ? 2.151 -9.449 -21.987 1.00 89.94 96 LEU A N 1
ATOM 768 C CA . LEU A 1 96 ? 1.309 -10.447 -22.647 1.00 89.94 96 LEU A CA 1
ATOM 769 C C . LEU A 1 96 ? -0.183 -10.123 -22.496 1.00 89.94 96 LEU A C 1
ATOM 771 O O . LEU A 1 96 ? -0.943 -10.347 -23.431 1.00 89.94 96 LEU A O 1
ATOM 775 N N . GLU A 1 97 ? -0.579 -9.605 -21.340 1.00 87.06 97 GLU A N 1
ATOM 776 C CA . GLU A 1 97 ? -1.953 -9.209 -21.054 1.00 87.06 97 GLU A CA 1
ATOM 777 C C . GLU A 1 97 ? -2.431 -8.134 -22.029 1.00 87.06 97 GLU A C 1
ATOM 779 O O . GLU A 1 97 ? -3.356 -8.407 -22.791 1.00 87.06 97 GLU A O 1
ATOM 784 N N . ASP A 1 98 ? -1.704 -7.015 -22.139 1.00 85.56 98 ASP A N 1
ATOM 785 C CA . ASP A 1 98 ? -2.030 -5.920 -23.068 1.00 85.56 98 ASP A CA 1
ATOM 786 C C . ASP A 1 98 ? -2.186 -6.417 -24.519 1.00 85.56 98 ASP A C 1
ATOM 788 O O . ASP A 1 98 ? -3.061 -5.986 -25.273 1.00 85.56 98 ASP A O 1
ATOM 792 N N . VAL A 1 99 ? -1.323 -7.353 -24.936 1.00 89.25 99 VAL A N 1
ATOM 793 C CA . VAL A 1 99 ? -1.377 -7.938 -26.283 1.00 89.25 99 VAL A CA 1
ATOM 794 C C . VAL A 1 99 ? -2.651 -8.761 -26.474 1.00 89.25 99 VAL A C 1
ATOM 796 O O . VAL A 1 99 ? -3.265 -8.691 -27.541 1.00 89.25 99 VAL A O 1
ATOM 799 N N . ILE A 1 100 ? -3.059 -9.548 -25.476 1.00 87.12 100 ILE A N 1
ATOM 800 C CA . ILE A 1 100 ? -4.288 -10.343 -25.549 1.00 87.12 100 ILE A CA 1
ATOM 801 C C . ILE A 1 100 ? -5.517 -9.425 -25.510 1.00 87.12 100 ILE A C 1
ATOM 803 O O . ILE A 1 100 ? -6.432 -9.633 -26.311 1.00 87.12 100 ILE A O 1
ATOM 807 N N . GLU A 1 101 ? -5.533 -8.407 -24.650 1.00 85.00 101 GLU A N 1
ATOM 808 C CA . GLU A 1 101 ? -6.623 -7.430 -24.557 1.00 85.00 101 GLU A CA 1
ATOM 809 C C . GLU A 1 101 ? -6.890 -6.749 -25.900 1.00 85.00 101 GLU A C 1
ATOM 811 O O . GLU A 1 101 ? -8.031 -6.711 -26.366 1.00 85.00 101 GLU A O 1
ATOM 816 N N . GLU A 1 102 ? -5.840 -6.290 -26.586 1.00 85.06 102 GLU A N 1
ATOM 817 C CA . GLU A 1 102 ? -5.973 -5.648 -27.897 1.00 85.06 102 GLU A CA 1
ATOM 818 C C . GLU A 1 102 ? -6.432 -6.623 -28.995 1.00 85.06 102 GLU A C 1
ATOM 820 O O . GLU A 1 102 ? -7.182 -6.240 -29.901 1.00 85.06 102 GLU A O 1
ATOM 825 N N . ILE A 1 103 ? -6.043 -7.902 -28.919 1.00 83.81 103 ILE A N 1
ATOM 826 C CA . ILE A 1 103 ? -6.495 -8.934 -29.865 1.00 83.81 103 ILE A CA 1
ATOM 827 C C . ILE A 1 103 ? -7.976 -9.276 -29.646 1.00 83.81 103 ILE A C 1
ATOM 829 O O . ILE A 1 103 ? -8.738 -9.359 -30.613 1.00 83.81 103 ILE A O 1
ATOM 833 N N . ILE A 1 104 ? -8.393 -9.477 -28.393 1.00 83.25 104 ILE A N 1
ATOM 834 C CA . ILE A 1 104 ? -9.771 -9.846 -28.029 1.00 83.25 104 ILE A CA 1
ATOM 835 C C . ILE A 1 104 ? -10.700 -8.618 -28.056 1.00 83.25 104 ILE A C 1
ATOM 837 O O . ILE A 1 104 ? -11.915 -8.764 -28.201 1.00 83.25 104 ILE A O 1
ATOM 841 N N . LYS A 1 105 ? -10.137 -7.403 -27.998 1.00 77.81 105 LYS A N 1
ATOM 842 C CA . LYS A 1 105 ? -10.845 -6.123 -27.830 1.00 77.81 105 LYS A CA 1
ATOM 843 C C . LYS A 1 105 ? -11.743 -6.120 -26.593 1.00 77.81 105 LYS A C 1
ATOM 845 O O . LYS A 1 105 ? -12.862 -5.608 -26.629 1.00 77.81 105 LYS A O 1
ATOM 850 N N . SER A 1 106 ? -11.249 -6.729 -25.523 1.00 72.12 106 SER A N 1
ATOM 851 C CA . SER A 1 106 ? -11.893 -6.806 -24.218 1.00 72.12 106 SER A CA 1
ATOM 852 C C . SER A 1 106 ? -10.816 -6.700 -23.157 1.00 72.12 106 SER A C 1
ATOM 854 O O . SER A 1 106 ? -9.782 -7.347 -23.295 1.00 72.12 106 SER A O 1
ATOM 856 N N . GLU A 1 107 ? -11.103 -5.946 -22.101 1.00 68.19 107 GLU A N 1
ATOM 857 C CA . GLU A 1 107 ? -10.281 -5.937 -20.890 1.00 68.19 107 GLU A CA 1
ATOM 858 C C . GLU A 1 107 ? -10.289 -7.341 -20.277 1.00 68.19 107 GLU A C 1
ATOM 860 O O . GLU A 1 107 ? -11.328 -8.026 -20.275 1.00 68.19 107 GLU A O 1
ATOM 865 N N . ILE A 1 108 ? -9.141 -7.765 -19.771 1.00 65.81 108 ILE A N 1
ATOM 866 C CA . ILE A 1 108 ? -9.006 -8.958 -18.950 1.00 65.81 108 ILE A CA 1
ATOM 867 C C . ILE A 1 108 ? -8.943 -8.466 -17.511 1.00 65.81 108 ILE A C 1
ATOM 869 O O . ILE A 1 108 ? -8.187 -7.571 -17.184 1.00 65.81 108 ILE A O 1
ATOM 873 N N . LEU A 1 109 ? -9.815 -9.004 -16.663 1.00 64.75 109 LEU A N 1
ATOM 874 C CA . LEU A 1 109 ? -9.804 -8.671 -15.244 1.00 64.75 109 LEU A CA 1
ATOM 875 C C . LEU A 1 109 ? -8.897 -9.682 -14.544 1.00 64.75 109 LEU A C 1
ATOM 877 O O . LEU A 1 109 ? -9.302 -10.841 -14.394 1.00 64.75 109 LEU A O 1
ATOM 881 N N . ASP A 1 110 ? -7.699 -9.266 -14.139 1.00 61.81 110 ASP A N 1
ATOM 882 C CA . ASP A 1 110 ? -6.846 -10.080 -13.277 1.00 61.81 110 ASP A CA 1
ATOM 883 C C . ASP A 1 110 ? -7.396 -10.087 -11.841 1.00 61.81 110 ASP A C 1
ATOM 885 O O . ASP A 1 110 ? -8.139 -9.199 -11.405 1.00 61.81 110 ASP A O 1
ATOM 889 N N . GLU A 1 111 ? -7.014 -11.101 -11.068 1.00 55.38 111 GLU A N 1
ATOM 890 C CA . GLU A 1 111 ? -7.417 -11.292 -9.673 1.00 55.38 111 GLU A CA 1
ATOM 891 C C . GLU A 1 111 ? -7.052 -10.086 -8.781 1.00 55.38 111 GLU A C 1
ATOM 893 O O . GLU A 1 111 ? -7.608 -9.936 -7.689 1.00 55.38 111 GLU A O 1
ATOM 898 N N . THR A 1 112 ? -6.148 -9.211 -9.243 1.00 53.09 112 THR A N 1
ATOM 899 C CA . THR A 1 112 ? -5.664 -8.021 -8.528 1.00 53.09 112 THR A CA 1
ATOM 900 C C . THR A 1 112 ? -6.161 -6.672 -9.062 1.00 53.09 112 THR A C 1
ATOM 902 O O . THR A 1 112 ? -5.809 -5.642 -8.480 1.00 53.09 112 THR A O 1
ATOM 905 N N . ASP A 1 113 ? -6.974 -6.628 -10.122 1.00 58.16 113 ASP A N 1
ATOM 906 C CA . ASP A 1 113 ? -7.294 -5.358 -10.781 1.00 58.16 113 ASP A CA 1
ATOM 907 C C . ASP A 1 113 ? -8.338 -4.510 -10.051 1.00 58.16 113 ASP A C 1
ATOM 909 O O . ASP A 1 113 ? -9.510 -4.858 -9.892 1.00 58.16 113 ASP A O 1
ATOM 913 N N . LEU A 1 114 ? -7.912 -3.298 -9.691 1.00 51.78 114 LEU A N 1
ATOM 914 C CA . LEU A 1 114 ? -8.773 -2.191 -9.287 1.00 51.78 114 LEU A CA 1
ATOM 915 C C . LEU A 1 114 ? -8.979 -1.246 -10.487 1.00 51.78 114 LEU A C 1
ATOM 917 O O . LEU A 1 114 ? -8.459 -0.136 -10.509 1.00 51.78 114 LEU A O 1
ATOM 921 N N . TYR A 1 115 ? -9.734 -1.717 -11.485 1.00 48.62 115 TYR A N 1
ATOM 922 C CA . TYR A 1 115 ? -10.324 -1.000 -12.635 1.00 48.62 115 TYR A CA 1
ATOM 923 C C . TYR A 1 115 ? -9.586 0.268 -13.138 1.00 48.62 115 TYR A C 1
ATOM 925 O O . TYR A 1 115 ? -9.917 1.395 -12.743 1.00 48.62 115 TYR A O 1
ATOM 933 N N . THR A 1 116 ? -8.687 0.117 -14.119 1.00 49.12 116 THR A N 1
ATOM 934 C CA . THR A 1 116 ? -8.124 1.239 -14.901 1.00 49.12 116 THR A CA 1
ATOM 935 C C . THR A 1 116 ? -8.101 0.933 -16.401 1.00 49.12 116 THR A C 1
ATOM 937 O O . THR A 1 116 ? -7.478 -0.029 -16.806 1.00 49.12 116 THR A O 1
ATOM 940 N N . ASP A 1 117 ? -8.750 1.783 -17.212 1.00 50.78 117 ASP A N 1
ATOM 941 C CA . ASP A 1 117 ? -8.811 1.704 -18.688 1.00 50.78 117 ASP A CA 1
ATOM 942 C C . ASP A 1 117 ? -7.464 2.100 -19.333 1.00 50.78 117 ASP A C 1
ATOM 944 O O . ASP A 1 117 ? -7.005 3.249 -19.197 1.00 50.78 117 ASP A O 1
ATOM 948 N N . ASN A 1 118 ? -6.859 1.162 -20.070 1.00 52.84 118 ASN A N 1
ATOM 949 C CA . ASN A 1 118 ? -5.551 1.296 -20.720 1.00 52.84 118 ASN A CA 1
ATOM 950 C C . ASN A 1 118 ? -5.551 2.226 -21.955 1.00 52.84 118 ASN A C 1
ATOM 952 O O . ASN A 1 118 ? -4.535 2.865 -22.253 1.00 52.84 118 ASN A O 1
ATOM 956 N N . ARG A 1 119 ? -6.687 2.404 -22.649 1.00 53.00 119 ARG A N 1
ATOM 957 C CA . ARG A 1 119 ? -6.790 3.234 -23.869 1.00 53.00 119 ARG A CA 1
ATOM 958 C C . ARG A 1 119 ? -6.940 4.715 -23.589 1.00 53.00 119 ARG A C 1
ATOM 960 O O . ARG A 1 119 ? -6.473 5.538 -24.380 1.00 53.00 119 ARG A O 1
ATOM 967 N N . THR A 1 120 ? -7.617 5.085 -22.508 1.00 55.03 120 THR A N 1
ATOM 968 C CA . THR A 1 120 ? -7.896 6.501 -22.231 1.00 55.03 120 THR A CA 1
ATOM 969 C C . THR A 1 120 ? -7.072 7.079 -21.090 1.00 55.03 120 THR A C 1
ATOM 971 O O . THR A 1 120 ? -7.036 8.307 -20.956 1.00 55.03 120 THR A O 1
ATOM 974 N N . LYS A 1 121 ? -6.427 6.240 -20.260 1.00 50.69 121 LYS A N 1
ATOM 975 C CA . LYS A 1 121 ? -5.848 6.631 -18.957 1.00 50.69 121 LYS A CA 1
ATOM 976 C C . LYS A 1 121 ? -6.807 7.480 -18.109 1.00 50.69 121 LYS A C 1
ATOM 978 O O . LYS A 1 121 ? -6.384 8.189 -17.193 1.00 50.69 121 LYS A O 1
ATOM 983 N N . LYS A 1 122 ? -8.106 7.467 -18.420 1.00 41.16 122 LYS A N 1
ATOM 984 C CA . LYS A 1 122 ? -9.125 8.164 -17.651 1.00 41.16 122 LYS A CA 1
ATOM 985 C C . LYS A 1 122 ? -9.617 7.178 -16.616 1.00 41.16 122 LYS A C 1
ATOM 987 O O . LYS A 1 122 ? -10.027 6.073 -16.951 1.00 41.16 122 LYS A O 1
ATOM 992 N N . LYS A 1 123 ? -9.651 7.611 -15.356 1.00 43.50 123 LYS A N 1
ATOM 993 C CA . LYS A 1 123 ? -10.537 6.977 -14.381 1.00 43.50 123 LYS A CA 1
ATOM 994 C C . LYS A 1 123 ? -11.935 7.011 -14.991 1.00 43.50 123 LYS A C 1
ATOM 996 O O . LYS A 1 123 ? -12.468 8.103 -15.208 1.00 43.50 123 LYS A O 1
ATOM 1001 N N . VAL A 1 124 ? -12.493 5.845 -15.318 1.00 41.25 124 VAL A N 1
ATOM 1002 C CA . VAL A 1 124 ? -13.904 5.736 -15.692 1.00 41.25 124 VAL A CA 1
ATOM 1003 C C . VAL A 1 124 ? -14.675 6.441 -14.589 1.00 41.25 124 VAL A C 1
ATOM 1005 O O . VAL A 1 124 ? -14.434 6.183 -13.408 1.00 41.25 124 VAL A O 1
ATOM 1008 N N . ALA A 1 125 ? -15.488 7.428 -14.974 1.00 38.28 125 ALA A N 1
ATOM 1009 C CA . ALA A 1 125 ? -16.133 8.323 -14.034 1.00 38.28 125 ALA A CA 1
ATOM 1010 C C . ALA A 1 125 ? -16.860 7.485 -12.987 1.00 38.28 125 ALA A C 1
ATOM 1012 O O . ALA A 1 125 ? -17.852 6.813 -13.281 1.00 38.28 125 ALA A O 1
ATOM 1013 N N . HIS A 1 126 ? -16.329 7.532 -11.765 1.00 38.75 126 HIS A N 1
ATOM 1014 C CA . HIS A 1 126 ? -17.029 7.104 -10.577 1.00 38.75 126 HIS A CA 1
ATOM 1015 C C . HIS A 1 126 ? -18.420 7.709 -10.706 1.00 38.75 126 HIS A C 1
ATOM 1017 O O . HIS A 1 126 ? -18.547 8.930 -10.822 1.00 38.75 126 HIS A O 1
ATOM 1023 N N . ARG A 1 127 ? -19.450 6.856 -10.757 1.00 37.62 127 ARG A N 1
ATOM 1024 C CA . ARG A 1 127 ? -20.847 7.256 -10.584 1.00 37.62 127 ARG A CA 1
ATOM 1025 C C . ARG A 1 127 ? -20.818 8.311 -9.493 1.00 37.62 127 ARG A C 1
ATOM 1027 O O . ARG A 1 127 ? -20.386 7.967 -8.391 1.00 37.62 127 ARG A O 1
ATOM 1034 N N . GLU A 1 128 ? -21.101 9.573 -9.820 1.00 39.41 128 GLU A N 1
ATOM 1035 C CA . GLU A 1 128 ? -20.989 10.673 -8.868 1.00 39.41 128 GLU A CA 1
ATOM 1036 C C . GLU A 1 128 ? -21.960 10.381 -7.718 1.00 39.41 128 GLU A C 1
ATOM 1038 O O . GLU A 1 128 ? -23.098 10.843 -7.684 1.00 39.41 128 GLU A O 1
ATOM 1043 N N . ARG A 1 129 ? -21.512 9.613 -6.721 1.00 41.94 129 ARG A N 1
ATOM 1044 C CA . ARG A 1 129 ? -21.868 9.899 -5.350 1.00 41.94 129 ARG A CA 1
ATOM 1045 C C . ARG A 1 129 ? -21.253 11.268 -5.170 1.00 41.94 129 ARG A C 1
ATOM 1047 O O . ARG A 1 129 ? -20.051 11.364 -4.951 1.00 41.94 129 ARG A O 1
ATOM 1054 N N . LYS A 1 130 ? -22.051 12.317 -5.385 1.00 39.38 130 LYS A N 1
ATOM 1055 C CA . LYS A 1 130 ? -21.768 13.637 -4.836 1.00 39.38 130 LYS A CA 1
ATOM 1056 C C . LYS A 1 130 ? -21.366 13.377 -3.391 1.00 39.38 130 LYS A C 1
ATOM 1058 O O . LYS A 1 130 ? -22.224 13.074 -2.567 1.00 39.38 130 LYS A O 1
ATOM 1063 N N . GLN A 1 131 ? -20.062 13.352 -3.128 1.00 48.31 131 GLN A N 1
ATOM 1064 C CA . GLN A 1 131 ? -19.547 13.297 -1.778 1.00 48.31 131 GLN A CA 1
ATOM 1065 C C . GLN A 1 131 ? -20.013 14.611 -1.185 1.00 48.31 131 GLN A C 1
ATOM 1067 O O . GLN A 1 131 ? -19.597 15.689 -1.612 1.00 48.31 131 GLN A O 1
ATOM 1072 N N . ASP A 1 132 ? -21.023 14.518 -0.333 1.00 44.12 132 ASP A N 1
ATOM 1073 C CA . ASP A 1 132 ? -21.648 15.686 0.236 1.00 44.12 132 ASP A CA 1
ATOM 1074 C C . ASP A 1 132 ? -20.681 16.277 1.264 1.00 44.12 132 ASP A C 1
ATOM 1076 O O . ASP A 1 132 ? -20.631 15.876 2.423 1.00 44.12 132 ASP A O 1
ATOM 1080 N N . PHE A 1 133 ? -19.860 17.230 0.820 1.00 48.38 133 PHE A N 1
ATOM 1081 C CA . PHE A 1 133 ? -18.966 17.988 1.690 1.00 48.38 133 PHE A CA 1
ATOM 1082 C C . PHE A 1 133 ? -19.730 18.985 2.583 1.00 48.38 133 PHE A C 1
ATOM 1084 O O . PHE A 1 133 ? -19.102 19.809 3.252 1.00 48.38 133 PHE A O 1
ATOM 1091 N N . SER A 1 134 ? -21.070 18.933 2.628 1.00 56.97 134 SER A N 1
ATOM 1092 C CA . SER A 1 134 ? -21.878 19.709 3.574 1.00 56.97 134 SER A CA 1
ATOM 1093 C C . SER A 1 134 ? -21.438 19.486 5.025 1.00 56.97 134 SER A C 1
ATOM 1095 O O . SER A 1 134 ? -21.400 20.454 5.782 1.00 56.97 134 SER A O 1
ATOM 1097 N N . ALA A 1 135 ? -20.981 18.277 5.375 1.00 53.84 135 ALA A N 1
ATOM 1098 C CA . ALA A 1 135 ? -20.428 17.948 6.693 1.00 53.84 135 ALA A CA 1
ATOM 1099 C C . ALA A 1 135 ? -19.105 18.674 7.028 1.00 53.84 135 ALA A C 1
ATOM 1101 O O . ALA A 1 135 ? -18.716 18.750 8.188 1.00 53.84 135 ALA A O 1
ATOM 1102 N N . PHE A 1 136 ? -18.407 19.233 6.034 1.00 50.38 136 PHE A N 1
ATOM 1103 C CA . PHE A 1 136 ? -17.171 20.001 6.229 1.00 50.38 136 PHE A CA 1
ATOM 1104 C C . PHE A 1 136 ? -17.379 21.516 6.135 1.00 50.38 136 PHE A C 1
ATOM 1106 O O . PHE A 1 136 ? -16.413 22.276 6.280 1.00 50.38 136 PHE A O 1
ATOM 1113 N N . LYS A 1 137 ? -18.616 21.987 5.912 1.00 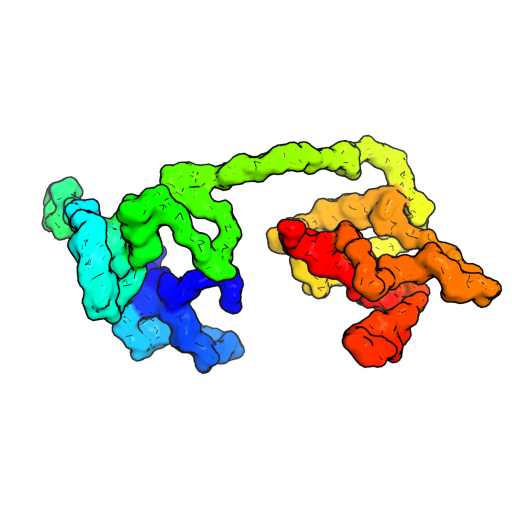51.84 137 LYS A N 1
ATOM 1114 C CA . LYS A 1 137 ? -18.927 23.409 6.081 1.00 51.84 137 LYS A CA 1
ATOM 1115 C C . LYS A 1 137 ? -18.712 23.772 7.546 1.00 51.84 137 LYS A C 1
ATOM 1117 O O . LYS A 1 137 ? -19.144 23.050 8.437 1.00 51.84 137 LYS A O 1
ATOM 1122 N N . GLN A 1 138 ? -18.036 24.895 7.785 1.00 45.91 138 GLN A N 1
ATOM 1123 C CA . GLN A 1 138 ? -17.946 25.513 9.107 1.00 45.91 138 GLN A CA 1
ATOM 1124 C C . GLN A 1 138 ? -19.357 25.867 9.578 1.00 45.91 138 GLN A C 1
ATOM 1126 O O . GLN A 1 138 ? -19.862 26.955 9.333 1.00 45.91 138 GLN A O 1
ATOM 1131 N N . THR A 1 139 ? -20.022 24.923 10.227 1.00 46.62 139 THR A N 1
ATOM 1132 C CA . THR A 1 139 ? -20.991 25.262 11.250 1.00 46.62 139 THR A CA 1
ATOM 1133 C C . THR A 1 139 ? -20.175 25.593 12.485 1.00 46.62 139 THR A C 1
ATOM 1135 O O . THR A 1 139 ? -19.380 24.753 12.916 1.00 46.62 139 THR A O 1
ATOM 1138 N N . ASP A 1 140 ? -20.386 26.764 13.077 1.00 48.53 140 ASP A N 1
ATOM 1139 C CA . ASP A 1 140 ? -19.963 27.098 14.446 1.00 48.53 140 ASP A CA 1
ATOM 1140 C C . ASP A 1 140 ? -20.720 26.234 15.482 1.00 48.53 140 ASP A C 1
ATOM 1142 O O . ASP A 1 140 ? -21.212 26.707 16.502 1.00 48.53 140 ASP A O 1
ATOM 1146 N N . SER A 1 141 ? -20.884 24.941 15.193 1.00 53.16 141 SER A N 1
ATOM 1147 C CA . SER A 1 141 ? -21.506 23.974 16.075 1.00 53.16 141 SER A CA 1
ATOM 1148 C C . SER A 1 141 ? -20.475 23.598 17.121 1.00 53.16 141 SER A C 1
ATOM 1150 O O . SER A 1 141 ? -19.514 22.880 16.838 1.00 53.16 141 SER A O 1
ATOM 1152 N N . GLU A 1 142 ? -20.695 24.072 18.339 1.00 59.88 142 GLU A N 1
ATOM 1153 C CA . GLU A 1 142 ? -19.953 23.635 19.513 1.00 59.88 142 GLU A CA 1
ATOM 1154 C C . GLU A 1 142 ? -19.953 22.098 19.599 1.00 59.88 142 GLU A C 1
ATOM 1156 O O . GLU A 1 142 ? -20.956 21.434 19.311 1.00 59.88 142 GLU A O 1
ATOM 1161 N N . MET A 1 143 ? -18.809 21.515 19.972 1.00 60.66 143 MET A N 1
ATOM 1162 C CA . MET A 1 143 ? -18.723 20.086 20.274 1.00 60.66 143 MET A CA 1
ATOM 1163 C C . MET A 1 143 ? -19.752 19.743 21.355 1.00 60.66 143 MET A C 1
ATOM 1165 O O . MET A 1 143 ? -19.732 20.332 22.435 1.00 60.66 143 MET A O 1
ATOM 1169 N N . LYS A 1 144 ? -20.624 18.763 21.087 1.00 66.31 144 LYS A N 1
ATOM 1170 C CA . LYS A 1 144 ? -21.646 18.331 22.056 1.00 66.31 144 LYS A CA 1
ATOM 1171 C C . LYS A 1 144 ? -21.033 17.754 23.333 1.00 66.31 144 LYS A C 1
ATOM 1173 O O . LYS A 1 144 ? -21.604 17.904 24.408 1.00 66.31 144 LYS A O 1
ATOM 1178 N N . VAL A 1 145 ? -19.871 17.113 23.210 1.00 73.88 145 VAL A N 1
ATOM 1179 C CA . VAL A 1 145 ? -19.139 16.489 24.316 1.00 73.88 145 VAL A CA 1
ATOM 1180 C C . VAL A 1 145 ? -17.845 17.261 24.557 1.00 73.88 145 VAL A C 1
ATOM 1182 O O . VAL A 1 145 ? -17.047 17.458 23.640 1.00 73.88 145 VAL A O 1
ATOM 1185 N N . LYS A 1 146 ? -17.620 17.697 25.800 1.00 78.38 146 LYS A N 1
ATOM 1186 C CA . LYS A 1 146 ? -16.392 18.397 26.199 1.00 78.38 146 LYS A CA 1
ATOM 1187 C C . LYS A 1 146 ? -15.326 17.377 26.598 1.00 78.38 146 LYS A C 1
ATOM 1189 O O . LYS A 1 146 ? -15.436 16.759 27.650 1.00 78.38 146 LYS A O 1
ATOM 1194 N N . ILE A 1 147 ? -14.284 17.232 25.782 1.00 86.50 147 ILE A N 1
ATOM 1195 C CA . ILE A 1 147 ? -13.089 16.443 26.119 1.00 86.50 147 ILE A CA 1
ATOM 1196 C C . ILE A 1 147 ? -11.912 17.354 26.470 1.00 86.50 147 ILE A C 1
ATOM 1198 O O . ILE A 1 147 ? -11.843 18.499 26.017 1.00 86.50 147 ILE A O 1
ATOM 1202 N N . SER A 1 148 ? -10.976 16.855 27.282 1.00 91.12 148 SER A N 1
ATOM 1203 C CA . SER A 1 148 ? -9.787 17.630 27.636 1.00 91.12 148 SER A CA 1
ATOM 1204 C C . SER A 1 148 ? -8.864 17.812 26.419 1.00 91.12 148 SER A C 1
ATOM 1206 O O . SER A 1 148 ? -8.765 16.912 25.576 1.00 91.12 148 SER A O 1
ATOM 1208 N N . PRO A 1 149 ? -8.138 18.942 26.317 1.00 90.38 149 PRO A N 1
ATOM 1209 C CA . PRO A 1 149 ? -7.173 19.152 25.238 1.00 90.38 149 PRO A CA 1
ATOM 1210 C C . PRO A 1 149 ? -6.098 18.060 25.174 1.00 90.38 149 PRO A C 1
ATOM 1212 O O . PRO A 1 149 ? -5.667 17.685 24.086 1.00 90.38 149 PRO A O 1
ATOM 1215 N N . GLN A 1 150 ? -5.694 17.521 26.330 1.00 93.06 150 GLN A N 1
ATOM 1216 C CA . GLN A 1 150 ? -4.711 16.442 26.413 1.00 93.06 150 GLN A CA 1
ATOM 1217 C C . GLN A 1 150 ? -5.254 15.141 25.816 1.00 93.06 150 GLN A C 1
ATOM 1219 O O . GLN A 1 150 ? -4.540 14.474 25.073 1.00 93.06 150 GLN A O 1
ATOM 1224 N N . LEU A 1 151 ? -6.519 14.799 26.092 1.00 93.75 151 LEU A N 1
ATOM 1225 C CA . LEU A 1 151 ? -7.147 13.597 25.544 1.00 93.75 151 LEU A CA 1
ATOM 1226 C C . LEU A 1 151 ? -7.350 13.713 24.029 1.00 93.75 151 LEU A C 1
ATOM 1228 O O . LEU A 1 151 ? -7.096 12.752 23.308 1.00 93.75 151 LEU A O 1
ATOM 1232 N N . LEU A 1 152 ? -7.736 14.896 23.534 1.00 93.31 152 LEU A N 1
ATOM 1233 C CA . LEU A 1 152 ? -7.838 15.155 22.094 1.00 93.31 152 LEU A CA 1
ATOM 1234 C C . LEU A 1 152 ? -6.485 14.974 21.392 1.00 93.31 152 LEU A C 1
ATOM 1236 O O . LEU A 1 152 ? -6.422 14.358 20.330 1.00 93.31 152 LEU A O 1
ATOM 1240 N N . LEU A 1 153 ? -5.408 15.496 21.985 1.00 92.69 153 LEU A N 1
ATOM 1241 C CA . LEU A 1 153 ? -4.061 15.355 21.438 1.00 92.69 153 LEU A CA 1
ATOM 1242 C C . LEU A 1 153 ? -3.583 13.897 21.470 1.00 92.69 153 LEU A C 1
ATOM 1244 O O . LEU A 1 153 ? -3.014 13.428 20.489 1.00 92.69 153 LEU A O 1
ATOM 1248 N N . ALA A 1 154 ? -3.843 13.176 22.564 1.00 94.62 154 ALA A N 1
ATOM 1249 C CA . ALA A 1 154 ? -3.502 11.761 22.688 1.00 94.62 154 ALA A CA 1
ATOM 1250 C C . ALA A 1 154 ? -4.242 10.907 21.647 1.00 94.62 154 ALA A C 1
ATOM 1252 O O . ALA A 1 154 ? -3.615 10.102 20.968 1.00 94.62 154 ALA A O 1
ATOM 1253 N N . MET A 1 155 ? -5.546 11.139 21.461 1.00 95.31 155 MET A N 1
ATOM 1254 C CA . MET A 1 155 ? -6.345 10.491 20.417 1.00 95.31 155 MET A CA 1
ATOM 1255 C C . MET A 1 155 ? -5.800 10.785 19.017 1.00 95.31 155 MET A C 1
ATOM 1257 O O . MET A 1 155 ? -5.647 9.870 18.215 1.00 95.31 155 MET A O 1
ATOM 1261 N N . HIS A 1 156 ? -5.502 12.054 18.722 1.00 94.75 156 HIS A N 1
ATOM 1262 C CA . HIS A 1 156 ? -4.955 12.465 17.427 1.00 94.75 156 HIS A CA 1
ATOM 1263 C C . HIS A 1 156 ? -3.637 11.754 17.117 1.00 94.75 156 HIS A C 1
ATOM 1265 O O . HIS A 1 156 ? -3.492 11.194 16.033 1.00 94.75 156 HIS A O 1
ATOM 1271 N N . ARG A 1 157 ? -2.712 11.725 18.083 1.00 95.56 157 ARG A N 1
ATOM 1272 C CA . ARG A 1 157 ? -1.419 11.055 17.926 1.00 95.56 157 ARG A CA 1
ATOM 1273 C C . ARG A 1 157 ? -1.574 9.551 17.774 1.00 95.56 157 ARG A C 1
ATOM 1275 O O . ARG A 1 157 ? -1.017 9.008 16.832 1.00 95.56 157 ARG A O 1
ATOM 1282 N N . PHE A 1 158 ? -2.372 8.921 18.632 1.00 97.12 158 PHE A N 1
ATOM 1283 C CA . PHE A 1 158 ? -2.634 7.488 18.566 1.00 97.12 158 PHE A CA 1
ATOM 1284 C C . PHE A 1 158 ? -3.197 7.071 17.204 1.00 97.12 158 PHE A C 1
ATOM 1286 O O . PHE A 1 158 ? -2.680 6.149 16.588 1.00 97.12 158 PHE A O 1
ATOM 1293 N N . LEU A 1 159 ? -4.216 7.774 16.697 1.00 96.81 159 LEU A N 1
ATOM 1294 C CA . LEU A 1 159 ? -4.800 7.456 15.392 1.00 96.81 159 LEU A CA 1
ATOM 1295 C C . LEU A 1 159 ? -3.788 7.636 14.257 1.00 96.81 159 LEU A C 1
ATOM 1297 O O . LEU A 1 159 ? -3.720 6.788 13.378 1.00 96.81 159 LEU A O 1
ATOM 1301 N N . ALA A 1 160 ? -2.984 8.700 14.292 1.00 95.06 160 ALA A N 1
ATOM 1302 C CA . ALA A 1 160 ? -1.996 8.962 13.251 1.00 95.06 160 ALA A CA 1
ATOM 1303 C C . ALA A 1 160 ? -0.841 7.941 13.220 1.00 95.06 160 ALA A C 1
ATOM 1305 O O . ALA A 1 160 ? -0.224 7.780 12.168 1.00 95.06 160 ALA A O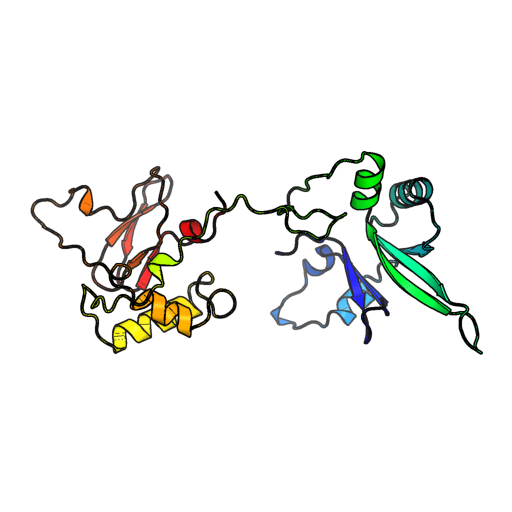 1
ATOM 1306 N N . THR A 1 161 ? -0.522 7.284 14.342 1.00 94.00 161 THR A N 1
ATOM 1307 C CA . THR A 1 161 ? 0.615 6.349 14.435 1.00 94.00 161 THR A CA 1
ATOM 1308 C C . THR A 1 161 ? 0.208 4.880 14.423 1.00 94.00 161 THR A C 1
ATOM 1310 O O . THR A 1 161 ? 0.867 4.087 13.764 1.00 94.00 161 THR A O 1
ATOM 1313 N N . GLU A 1 162 ? -0.863 4.512 15.129 1.00 95.56 162 GLU A N 1
ATOM 1314 C CA . GLU A 1 162 ? -1.256 3.111 15.347 1.00 95.56 162 GLU A CA 1
ATOM 1315 C C . GLU A 1 162 ? -2.305 2.612 14.349 1.00 95.56 162 GLU A C 1
ATOM 1317 O O . GLU A 1 162 ? -2.505 1.406 14.212 1.00 95.56 162 GLU A O 1
ATOM 1322 N N . VAL A 1 163 ? -3.014 3.519 13.669 1.00 95.44 163 VAL A N 1
ATOM 1323 C CA . VAL A 1 163 ? -4.099 3.155 12.752 1.00 95.44 163 VAL A CA 1
ATOM 1324 C C . VAL A 1 163 ? -3.782 3.669 11.355 1.00 95.44 163 VAL A C 1
ATOM 1326 O O . VAL A 1 163 ? -3.968 4.842 11.040 1.00 95.44 163 VAL A O 1
ATOM 1329 N N . GLU A 1 164 ? -3.351 2.759 10.484 1.00 92.00 164 GLU A N 1
ATOM 1330 C CA . GLU A 1 164 ? -2.888 3.063 9.125 1.00 92.00 164 GLU A CA 1
ATOM 1331 C C . GLU A 1 164 ? -3.882 3.903 8.303 1.00 92.00 164 GLU A C 1
ATOM 1333 O O . GLU A 1 164 ? -3.478 4.835 7.606 1.00 92.00 164 GLU A O 1
ATOM 1338 N N . ALA A 1 165 ? -5.188 3.654 8.454 1.00 93.00 165 ALA A N 1
ATOM 1339 C CA . ALA A 1 165 ? -6.250 4.412 7.783 1.00 93.00 165 ALA A CA 1
ATOM 1340 C C . ALA A 1 165 ? -6.249 5.924 8.111 1.00 93.00 165 ALA A C 1
ATOM 1342 O O . ALA A 1 165 ? -6.795 6.721 7.349 1.00 93.00 165 ALA A O 1
ATOM 1343 N N . PHE A 1 166 ? -5.633 6.329 9.227 1.00 95.38 166 PHE A N 1
ATOM 1344 C CA . PHE A 1 166 ? -5.487 7.725 9.655 1.00 95.38 166 PHE A CA 1
ATOM 1345 C C . PHE A 1 166 ? -4.031 8.213 9.630 1.00 95.38 166 PHE A C 1
ATOM 1347 O O . PHE A 1 166 ? -3.743 9.305 10.128 1.00 95.38 166 PHE A O 1
ATOM 1354 N N . SER A 1 167 ? -3.1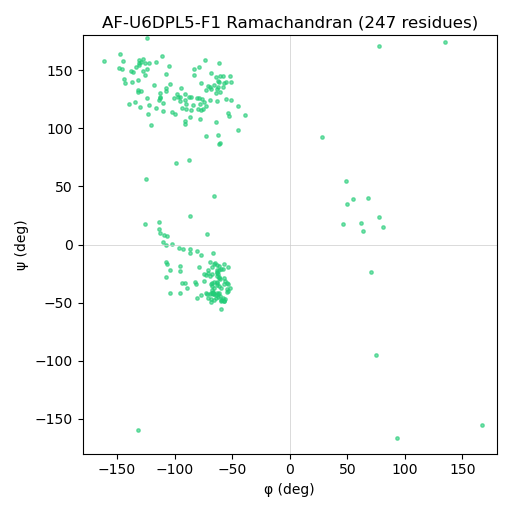17 7.430 9.055 1.00 93.31 167 SER A N 1
ATOM 1355 C CA . SER A 1 167 ? -1.707 7.794 8.933 1.00 93.31 167 SER A CA 1
ATOM 1356 C C . SER A 1 167 ? -1.503 9.063 8.088 1.00 93.31 167 SER A C 1
ATOM 1358 O O . SER A 1 167 ? -2.327 9.375 7.220 1.00 93.31 167 SER A O 1
ATOM 1360 N N . PRO A 1 168 ? -0.382 9.791 8.268 1.00 90.50 168 PRO A N 1
ATOM 1361 C CA . PRO A 1 168 ? -0.096 11.009 7.508 1.00 90.50 168 PRO A CA 1
ATOM 1362 C C . PRO A 1 168 ? -0.051 10.832 5.981 1.00 90.50 168 PRO A C 1
ATOM 1364 O O . PRO A 1 168 ? -0.204 11.823 5.266 1.00 90.50 168 PRO A O 1
ATOM 1367 N N . SER A 1 169 ? 0.160 9.607 5.482 1.00 88.94 169 SER A N 1
ATOM 1368 C CA . SER A 1 169 ? 0.121 9.278 4.050 1.00 88.94 169 SER A CA 1
ATOM 1369 C C . SER A 1 169 ? -1.306 9.235 3.494 1.00 88.94 169 SER A C 1
ATOM 1371 O O . SER A 1 169 ? -1.507 9.599 2.337 1.00 88.94 169 SER A O 1
ATOM 1373 N N . GLN A 1 170 ? -2.291 8.847 4.313 1.00 88.62 170 GLN A N 1
ATOM 1374 C CA . GLN A 1 170 ? -3.707 8.750 3.934 1.00 88.62 170 GLN A CA 1
ATOM 1375 C C . GLN A 1 170 ? -4.498 10.014 4.299 1.00 88.62 170 GLN A C 1
ATOM 1377 O O . GLN A 1 170 ? -5.318 10.503 3.521 1.00 88.62 170 GLN A O 1
ATOM 1382 N N . MET A 1 171 ? -4.249 10.583 5.482 1.00 88.06 171 MET A N 1
ATOM 1383 C CA . MET A 1 171 ? -4.943 11.762 5.992 1.00 88.06 171 MET A CA 1
ATOM 1384 C C . MET A 1 171 ? -3.966 12.708 6.691 1.00 88.06 171 MET A C 1
ATOM 1386 O O . MET A 1 171 ? -3.343 12.371 7.692 1.00 88.06 171 MET A O 1
ATOM 1390 N N . SER A 1 172 ? -3.877 13.951 6.210 1.00 91.94 172 SER A N 1
ATOM 1391 C CA . SER A 1 172 ? -3.024 14.949 6.870 1.00 91.94 172 SER A CA 1
ATOM 1392 C C . SER A 1 172 ? -3.456 15.209 8.321 1.00 91.94 172 SER A C 1
ATOM 1394 O O . SER A 1 172 ? -4.652 15.294 8.623 1.00 91.94 172 SER A O 1
ATOM 1396 N N . GLU A 1 173 ? -2.484 15.466 9.204 1.00 88.38 173 GLU A N 1
ATOM 1397 C CA . GLU A 1 173 ? -2.740 15.712 10.631 1.00 88.38 173 GLU A CA 1
ATOM 1398 C C . GLU A 1 173 ? -3.757 16.839 10.883 1.00 88.38 173 GLU A C 1
ATOM 1400 O O . GLU A 1 173 ? -4.534 16.775 11.837 1.00 88.38 173 GLU A O 1
ATOM 1405 N N . LYS A 1 174 ? -3.780 17.867 10.021 1.00 85.44 174 LYS A N 1
ATOM 1406 C CA . LYS A 1 174 ? -4.721 18.996 10.113 1.00 85.44 174 LYS A CA 1
ATOM 1407 C C . LYS A 1 174 ? -6.165 18.563 9.859 1.00 85.44 174 LYS A C 1
ATOM 1409 O O . LYS A 1 174 ? -7.069 19.042 10.542 1.00 85.44 174 LYS A O 1
ATOM 1414 N N . ILE A 1 175 ? -6.381 17.685 8.879 1.00 89.56 175 ILE A N 1
ATOM 1415 C CA . ILE A 1 175 ? -7.712 17.168 8.540 1.00 89.56 175 ILE A CA 1
ATOM 1416 C C . ILE A 1 175 ? -8.186 16.203 9.619 1.00 89.56 175 ILE A C 1
ATOM 1418 O O . ILE A 1 175 ? -9.319 16.347 10.073 1.00 89.56 175 ILE A O 1
ATOM 1422 N N . LEU A 1 176 ? -7.308 15.323 10.109 1.00 92.75 176 LEU A N 1
ATOM 1423 C CA . LEU A 1 176 ? -7.619 14.446 11.236 1.00 92.75 176 LEU A CA 1
ATOM 1424 C C . LEU A 1 176 ? -8.037 15.262 12.466 1.00 92.75 176 LEU A C 1
ATOM 1426 O O . LEU A 1 176 ? -9.097 15.030 13.035 1.00 92.75 176 LEU A O 1
ATOM 1430 N N . LEU A 1 177 ? -7.276 16.297 12.834 1.00 89.81 177 LEU A N 1
ATOM 1431 C CA . LEU A 1 177 ? -7.636 17.160 13.963 1.00 89.81 177 LEU A CA 1
ATOM 1432 C C . LEU A 1 177 ? -8.984 17.874 13.755 1.00 89.81 177 LEU A C 1
ATOM 1434 O O . LEU A 1 177 ? -9.731 18.070 14.713 1.00 89.81 177 LEU A O 1
ATOM 1438 N N . ARG A 1 178 ? -9.305 18.271 12.517 1.00 87.25 178 ARG A N 1
ATOM 1439 C CA . ARG A 1 178 ? -10.596 18.888 12.178 1.00 87.25 178 ARG A CA 1
ATOM 1440 C C . ARG A 1 178 ? -11.746 17.889 12.290 1.00 87.25 178 ARG A C 1
ATOM 1442 O O . ARG A 1 178 ? -12.784 18.249 12.837 1.00 87.25 178 ARG A O 1
ATOM 1449 N N . LEU A 1 179 ? -11.543 16.657 11.824 1.00 91.06 179 LEU A N 1
ATOM 1450 C CA . LEU A 1 179 ? -12.497 15.555 11.942 1.00 91.06 179 LEU A CA 1
ATOM 1451 C C . LEU A 1 179 ? -12.800 15.262 13.414 1.00 91.06 179 LEU A C 1
ATOM 1453 O O . LEU A 1 179 ? -13.958 15.243 13.811 1.00 91.06 179 LEU A O 1
ATOM 1457 N N . LEU A 1 180 ? -11.768 15.132 14.248 1.00 91.31 180 LEU A N 1
ATOM 1458 C CA . LEU A 1 180 ? -11.922 14.839 15.677 1.00 91.31 180 LEU A CA 1
ATOM 1459 C C . LEU A 1 180 ? -12.654 15.946 16.452 1.00 91.31 180 LEU A C 1
ATOM 1461 O O . LEU A 1 180 ? -13.260 15.672 17.482 1.00 91.31 180 LEU A O 1
ATOM 1465 N N . LYS A 1 181 ? -12.628 17.191 15.962 1.00 87.50 181 LYS A N 1
ATOM 1466 C CA . LYS A 1 181 ? -13.373 18.323 16.542 1.00 87.50 181 LYS A CA 1
ATOM 1467 C C . LYS A 1 181 ? -14.812 18.444 16.030 1.00 87.50 181 LYS A C 1
ATOM 1469 O O . LYS A 1 181 ? -15.537 19.328 16.478 1.00 87.50 181 LYS A O 1
ATOM 1474 N N . HIS A 1 182 ? -15.234 17.603 15.090 1.00 86.38 182 HIS A N 1
ATOM 1475 C CA . HIS A 1 182 ? -16.575 17.668 14.520 1.00 86.38 182 HIS A CA 1
ATOM 1476 C C . HIS A 1 182 ? -17.633 17.199 15.550 1.00 86.38 182 HIS A C 1
ATOM 1478 O O . HIS A 1 182 ? -17.435 16.176 16.212 1.00 86.38 182 HIS A O 1
ATOM 1484 N N . PRO A 1 183 ? -18.782 17.893 15.694 1.00 81.38 183 PRO A N 1
ATOM 1485 C CA . PRO A 1 183 ? -19.711 17.743 16.827 1.00 81.38 183 PRO A CA 1
ATOM 1486 C C . PRO A 1 183 ? -20.367 16.365 16.993 1.00 81.38 183 PRO A C 1
ATOM 1488 O O . PRO A 1 183 ? -20.891 16.084 18.067 1.00 81.38 183 PRO A O 1
ATOM 1491 N N . ASN A 1 184 ? -20.356 15.521 15.957 1.00 86.25 184 ASN A N 1
ATOM 1492 C CA . ASN A 1 184 ? -20.938 14.171 15.990 1.00 86.25 184 ASN A CA 1
ATOM 1493 C C . ASN A 1 184 ? -19.886 13.044 15.950 1.00 86.25 184 ASN A C 1
ATOM 1495 O O . ASN A 1 184 ? -20.262 11.874 15.906 1.00 86.25 184 ASN A O 1
ATOM 1499 N N . VAL A 1 185 ? -18.589 13.376 15.934 1.00 92.12 185 VAL A N 1
ATOM 1500 C CA . VAL A 1 185 ? -17.514 12.368 15.898 1.00 92.12 185 VAL A CA 1
ATOM 1501 C C . VAL A 1 185 ? -17.250 11.808 17.291 1.00 92.12 185 VAL A C 1
ATOM 1503 O O . VAL A 1 185 ? 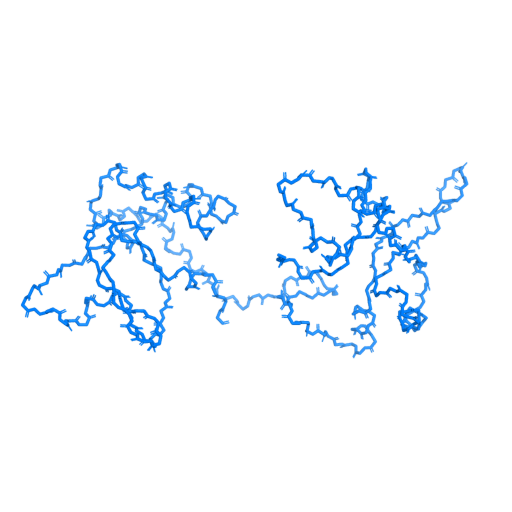-17.189 10.596 17.463 1.00 92.12 185 VAL A O 1
ATOM 1506 N N . ILE A 1 186 ? -17.156 12.674 18.302 1.00 92.81 186 ILE A N 1
ATOM 1507 C CA . ILE A 1 186 ? -17.042 12.242 19.697 1.00 92.81 186 ILE A CA 1
ATOM 1508 C C . ILE A 1 186 ? -18.445 12.117 20.282 1.00 92.81 186 ILE A C 1
ATOM 1510 O O . ILE A 1 186 ? -19.196 13.093 20.332 1.00 92.81 186 ILE A O 1
ATOM 1514 N N . GLN A 1 187 ? -18.781 10.913 20.737 1.00 92.06 187 GLN A N 1
ATOM 1515 C CA . GLN A 1 187 ? -20.078 10.583 21.317 1.00 92.06 187 GLN A CA 1
ATOM 1516 C C . GLN A 1 187 ? -19.898 10.006 22.723 1.00 92.06 187 GLN A C 1
ATOM 1518 O O . GLN A 1 187 ? -18.876 9.394 23.029 1.00 92.06 187 GLN A O 1
ATOM 1523 N N . GLU A 1 188 ? -20.899 10.210 23.575 1.00 91.75 188 GLU A N 1
ATOM 1524 C CA . GLU A 1 188 ? -20.965 9.650 24.924 1.00 91.75 188 GLU A CA 1
ATOM 1525 C C . GLU A 1 188 ? -22.180 8.726 25.015 1.00 91.75 188 GLU A C 1
ATOM 1527 O O . GLU A 1 188 ? -23.264 9.061 24.533 1.00 91.75 188 GLU A O 1
ATOM 1532 N N . LEU A 1 189 ? -22.001 7.573 25.654 1.00 91.12 189 LEU A N 1
ATOM 1533 C CA . LEU A 1 189 ? -23.055 6.598 25.895 1.00 91.12 189 LEU A CA 1
ATOM 1534 C C . LEU A 1 189 ? -23.272 6.469 27.404 1.00 91.12 189 LEU A C 1
ATOM 1536 O O . LEU A 1 189 ? -22.372 6.057 28.134 1.00 91.12 189 LEU A O 1
ATOM 1540 N N . LYS A 1 190 ? -24.474 6.807 27.877 1.00 89.81 190 LYS A N 1
ATOM 1541 C CA . LYS A 1 190 ? -24.842 6.635 29.287 1.00 89.81 190 LYS A CA 1
ATOM 1542 C C . LYS A 1 190 ? -25.318 5.208 29.525 1.00 89.81 190 LYS A C 1
ATOM 1544 O O . LYS A 1 190 ? -26.303 4.782 28.931 1.00 89.81 190 LYS A O 1
ATOM 1549 N N . TYR A 1 191 ? -24.629 4.499 30.410 1.00 88.56 191 TYR A N 1
ATOM 1550 C CA . TYR A 1 191 ? -24.934 3.113 30.744 1.00 88.56 191 TYR A CA 1
ATOM 1551 C C . TYR A 1 191 ? -25.826 3.023 31.991 1.00 88.56 191 TYR A C 1
ATOM 1553 O O . TYR A 1 191 ? -25.491 3.585 33.034 1.00 88.56 191 TYR A O 1
ATOM 1561 N N . ASP A 1 192 ? -26.950 2.314 31.888 1.00 89.00 192 ASP A N 1
ATOM 1562 C CA . ASP A 1 192 ? -27.843 1.990 33.002 1.00 89.00 192 ASP A CA 1
ATOM 1563 C C . ASP A 1 192 ? -27.621 0.538 33.443 1.00 89.00 192 ASP A C 1
ATOM 1565 O O . ASP A 1 192 ? -27.934 -0.421 32.729 1.00 89.00 192 ASP A O 1
ATOM 1569 N N . GLU A 1 193 ? -27.121 0.362 34.667 1.00 84.81 193 GLU A N 1
ATOM 1570 C CA . GLU A 1 193 ? -26.866 -0.958 35.245 1.00 84.81 193 GLU A CA 1
ATOM 1571 C C . GLU A 1 193 ? -28.127 -1.820 35.392 1.00 84.81 193 GLU A C 1
ATOM 1573 O O . GLU A 1 193 ? -28.022 -3.050 35.454 1.00 84.81 193 GLU A O 1
ATOM 1578 N N . LYS A 1 194 ? -29.319 -1.208 35.435 1.00 86.62 194 LYS A N 1
ATOM 1579 C CA . LYS A 1 194 ? -30.594 -1.930 35.542 1.00 86.62 194 LYS A CA 1
ATOM 1580 C C . LYS A 1 194 ? -30.993 -2.601 34.232 1.00 86.62 194 LYS A C 1
ATOM 1582 O O . LYS A 1 194 ? -31.703 -3.603 34.269 1.00 86.62 194 LYS A O 1
ATOM 1587 N N . ASN A 1 195 ? -30.519 -2.096 33.092 1.00 85.75 195 ASN A N 1
ATOM 1588 C CA . ASN A 1 195 ? -30.875 -2.592 31.765 1.00 85.75 195 ASN A CA 1
ATOM 1589 C C . ASN A 1 195 ? -29.642 -2.973 30.932 1.00 85.75 195 ASN A C 1
ATOM 1591 O O . ASN A 1 195 ? -29.457 -2.516 29.809 1.00 85.75 195 ASN A O 1
ATOM 1595 N N . LYS A 1 196 ? -28.808 -3.870 31.466 1.00 82.62 196 LYS A N 1
ATOM 1596 C CA . LYS A 1 196 ? -27.503 -4.252 30.885 1.00 82.62 196 LYS A CA 1
ATOM 1597 C C . LYS A 1 196 ? -27.526 -4.722 29.422 1.00 82.62 196 LYS A C 1
ATOM 1599 O O . LYS A 1 196 ? -26.477 -4.773 28.794 1.00 82.62 196 LYS A O 1
ATOM 1604 N N . LYS A 1 197 ? -28.686 -5.125 28.892 1.00 83.19 197 LYS A N 1
ATOM 1605 C CA . LYS A 1 197 ? -28.842 -5.687 27.537 1.00 83.19 197 LYS A CA 1
ATOM 1606 C C . LYS A 1 197 ? -29.651 -4.787 26.600 1.00 83.19 197 LYS A C 1
ATOM 1608 O O . LYS A 1 197 ? -30.183 -5.277 25.603 1.00 83.19 197 LYS A O 1
ATOM 1613 N N . ALA A 1 198 ? -29.773 -3.497 26.916 1.00 88.38 198 ALA A N 1
ATOM 1614 C CA . ALA A 1 198 ? -30.409 -2.541 26.021 1.00 88.38 198 ALA A CA 1
ATOM 1615 C C . ALA A 1 198 ? -29.704 -2.536 24.647 1.00 88.38 198 ALA A C 1
ATOM 1617 O O . ALA A 1 198 ? -28.472 -2.611 24.590 1.00 88.38 198 ALA A O 1
ATOM 1618 N N . PRO A 1 199 ? -30.450 -2.456 23.531 1.00 86.81 199 PRO A N 1
ATOM 1619 C CA . PRO A 1 199 ? -29.861 -2.479 22.195 1.00 86.81 199 PRO A CA 1
ATOM 1620 C C . PRO A 1 199 ? -28.909 -1.299 21.956 1.00 86.81 199 PRO A C 1
ATOM 1622 O O . PRO A 1 199 ? -27.936 -1.463 21.226 1.00 86.81 199 PRO A O 1
ATOM 1625 N N . GLU A 1 200 ? -29.131 -0.155 22.611 1.00 89.62 200 GLU A N 1
ATOM 1626 C CA . GLU A 1 200 ? -28.246 1.016 22.545 1.00 89.62 200 GLU A CA 1
ATOM 1627 C C . GLU A 1 200 ? -26.842 0.794 23.130 1.00 89.62 200 GLU A C 1
ATOM 1629 O O . GLU A 1 200 ? -25.940 1.576 22.844 1.00 89.62 200 GLU A O 1
ATOM 1634 N N . TYR A 1 201 ? -26.625 -0.262 23.923 1.00 91.94 201 TYR A N 1
ATOM 1635 C CA . TYR A 1 201 ? -25.313 -0.558 24.514 1.00 91.94 201 TYR A CA 1
ATOM 1636 C C . TYR A 1 201 ? -24.405 -1.385 23.607 1.00 91.94 201 TYR A C 1
ATOM 1638 O O . TYR A 1 201 ? -23.224 -1.563 23.905 1.00 91.94 201 TYR A O 1
ATOM 1646 N N . TYR A 1 202 ? -24.927 -1.861 22.477 1.00 93.56 202 TYR A N 1
ATOM 1647 C CA . TYR A 1 202 ? -24.146 -2.596 21.495 1.00 93.56 202 TYR A CA 1
ATOM 1648 C C . TYR A 1 202 ? -23.557 -1.646 20.456 1.00 93.56 202 TYR A C 1
ATOM 1650 O O . TYR A 1 202 ? -24.242 -1.225 19.529 1.00 93.56 202 TYR A O 1
ATOM 1658 N N . LEU A 1 203 ? -22.256 -1.373 20.574 1.00 95.19 203 LEU A N 1
ATOM 1659 C CA . LEU A 1 203 ? -21.509 -0.619 19.561 1.00 95.19 203 LEU A CA 1
ATOM 1660 C C . LEU A 1 203 ? -21.378 -1.410 18.251 1.00 95.19 203 LEU A C 1
ATOM 1662 O O . LEU A 1 203 ? -21.452 -0.838 17.169 1.00 95.19 203 LEU A O 1
ATOM 1666 N N . TYR A 1 204 ? -21.223 -2.731 18.354 1.00 95.38 204 TYR A N 1
ATOM 1667 C CA . TYR A 1 204 ? -21.202 -3.662 17.229 1.00 95.38 204 TYR A CA 1
ATOM 1668 C C . TYR A 1 204 ? -22.046 -4.887 17.557 1.00 95.38 204 TYR A C 1
ATOM 1670 O O . TYR A 1 204 ? -22.129 -5.316 18.710 1.00 95.38 204 TYR A O 1
ATOM 1678 N N . GLN A 1 205 ? -22.657 -5.474 16.530 1.00 94.12 205 GLN A N 1
ATOM 1679 C CA . GLN A 1 205 ? -23.400 -6.722 16.654 1.00 94.12 205 GLN A CA 1
ATOM 1680 C C . GLN A 1 205 ? -22.926 -7.711 15.597 1.00 94.12 205 GLN A C 1
ATOM 1682 O O . GLN A 1 205 ? -22.812 -7.386 14.416 1.00 94.12 205 GLN A O 1
ATOM 1687 N N . ARG A 1 206 ? -22.657 -8.943 16.031 1.00 91.88 206 ARG A N 1
ATOM 1688 C CA . ARG A 1 206 ? -22.211 -10.014 15.143 1.00 91.88 206 ARG A CA 1
ATOM 1689 C C . ARG A 1 206 ? -23.239 -10.246 14.034 1.00 91.88 206 ARG A C 1
ATOM 1691 O O . ARG A 1 206 ? -24.437 -10.320 14.299 1.00 91.88 206 ARG A O 1
ATOM 1698 N N . ASN A 1 207 ? -22.750 -10.395 12.803 1.00 90.38 207 ASN A N 1
ATOM 1699 C CA . ASN A 1 207 ? -23.554 -10.583 11.590 1.00 90.38 207 ASN A CA 1
ATOM 1700 C C . ASN A 1 207 ? -24.506 -9.417 11.259 1.00 90.38 207 ASN A C 1
ATOM 1702 O O . ASN A 1 207 ? -25.444 -9.608 10.485 1.00 90.38 207 ASN A O 1
ATOM 1706 N N . LYS A 1 208 ? -24.288 -8.219 11.817 1.00 93.00 208 LYS A N 1
ATOM 1707 C CA . LYS A 1 208 ? -24.975 -7.005 11.372 1.00 93.00 208 LYS A CA 1
ATOM 1708 C C . LYS A 1 208 ? -24.015 -6.099 10.599 1.00 93.00 208 LYS A C 1
ATOM 1710 O O . LYS A 1 208 ? -22.905 -5.874 11.081 1.00 93.00 208 LYS A O 1
ATOM 1715 N N . PRO A 1 209 ? -24.421 -5.590 9.421 1.00 92.12 209 PRO A N 1
ATOM 1716 C CA . PRO A 1 209 ? -23.635 -4.610 8.680 1.00 92.12 209 PRO A CA 1
ATOM 1717 C C . PRO A 1 209 ? -23.367 -3.356 9.514 1.00 92.12 209 PRO A C 1
ATOM 1719 O O . PRO A 1 209 ? -24.222 -2.932 10.291 1.00 92.12 209 PRO A O 1
ATOM 1722 N N . VAL A 1 210 ? -22.188 -2.771 9.322 1.00 94.00 210 VAL A N 1
ATOM 1723 C CA . VAL A 1 210 ? -21.727 -1.559 10.002 1.00 94.00 210 VAL A CA 1
ATOM 1724 C C . VAL A 1 210 ? -20.901 -0.717 9.032 1.00 94.00 210 VAL A C 1
ATOM 1726 O O . VAL A 1 210 ? -20.166 -1.268 8.216 1.00 94.00 210 VAL A O 1
ATOM 1729 N N . ASP A 1 211 ? -21.034 0.602 9.116 1.00 94.06 211 ASP A N 1
ATOM 1730 C CA . ASP A 1 211 ? -20.399 1.594 8.238 1.00 94.06 211 ASP A CA 1
ATOM 1731 C C . ASP A 1 211 ? -19.591 2.646 9.019 1.00 94.06 211 ASP A C 1
ATOM 1733 O O . ASP A 1 211 ? -19.264 3.715 8.506 1.00 94.06 211 ASP A O 1
ATOM 1737 N N . TYR A 1 212 ? -19.263 2.346 10.275 1.00 94.81 212 TYR A N 1
ATOM 1738 C CA . TYR A 1 212 ? -18.542 3.241 11.169 1.00 94.81 212 TYR A CA 1
ATOM 1739 C C . TYR A 1 212 ? -17.361 2.551 11.855 1.00 94.81 212 TYR A C 1
ATOM 1741 O O . TYR A 1 212 ? -17.323 1.334 12.029 1.00 94.81 212 TYR A O 1
ATOM 1749 N N . PHE A 1 213 ? -16.404 3.378 12.271 1.00 96.38 213 PHE A N 1
ATOM 1750 C CA . PHE A 1 213 ? -15.256 3.024 13.102 1.00 96.38 213 PHE A CA 1
ATOM 1751 C C . PHE A 1 213 ? -15.453 3.592 14.509 1.00 96.38 213 PHE A C 1
ATOM 1753 O O . PHE A 1 213 ? -16.006 4.681 14.669 1.00 96.38 213 PHE A O 1
ATOM 1760 N N . VAL A 1 214 ? -14.966 2.884 15.532 1.00 97.06 214 VAL A N 1
ATOM 1761 C CA . VAL A 1 214 ? -15.049 3.337 16.928 1.00 97.06 214 VAL A CA 1
ATOM 1762 C C . VAL A 1 214 ? -13.697 3.199 17.612 1.00 97.06 214 VAL A C 1
ATOM 1764 O O . VAL A 1 214 ? -13.103 2.125 17.595 1.00 97.06 214 VAL A O 1
ATOM 1767 N N . LEU A 1 215 ? -13.268 4.268 18.282 1.00 97.31 215 LEU A N 1
ATOM 1768 C CA . LEU A 1 215 ? -12.168 4.284 19.244 1.00 97.31 215 LEU A CA 1
ATOM 1769 C C . LEU A 1 215 ? -12.742 4.579 20.634 1.00 97.31 215 LEU A C 1
ATOM 1771 O O . LEU A 1 215 ? -13.406 5.598 20.831 1.00 97.31 215 LEU A O 1
ATOM 1775 N N . ILE A 1 216 ? -12.474 3.710 21.606 1.00 96.81 216 ILE A N 1
ATOM 1776 C CA . ILE A 1 216 ? -12.919 3.905 22.987 1.00 96.81 216 ILE A CA 1
ATOM 1777 C C . ILE A 1 216 ? -11.980 4.894 23.673 1.00 96.81 216 ILE A C 1
ATOM 1779 O O . ILE A 1 216 ? -10.804 4.607 23.850 1.00 96.81 216 ILE A O 1
ATOM 1783 N N . LEU A 1 217 ? -12.482 6.057 24.087 1.00 94.62 217 LEU A N 1
ATOM 1784 C CA . LEU A 1 217 ? -11.663 7.052 24.795 1.00 94.62 217 LEU A CA 1
ATOM 1785 C C . LEU A 1 217 ? -11.675 6.855 26.311 1.00 94.62 217 LEU A C 1
ATOM 1787 O O . LEU A 1 217 ? -10.661 7.064 26.973 1.00 94.62 217 LEU A O 1
ATOM 1791 N N . GLN A 1 218 ? -12.825 6.473 26.863 1.00 92.81 218 GLN A N 1
ATOM 1792 C CA . GLN A 1 218 ? -13.045 6.277 28.293 1.00 92.81 218 GLN A CA 1
ATOM 1793 C C . GLN A 1 218 ? -14.082 5.174 28.517 1.00 92.81 218 GLN A C 1
ATOM 1795 O O . GLN A 1 218 ? -14.966 4.968 27.688 1.00 92.81 218 GLN A O 1
ATOM 1800 N N . GLY A 1 219 ? -13.981 4.489 29.656 1.00 93.31 219 GLY A N 1
ATOM 1801 C CA . GLY A 1 219 ? -14.860 3.378 30.011 1.00 93.31 219 GLY A CA 1
ATOM 1802 C C . GLY A 1 219 ? -14.309 2.013 29.602 1.00 93.31 219 GLY A C 1
ATOM 1803 O O . GLY A 1 219 ? -13.119 1.860 29.309 1.00 93.31 219 GLY A O 1
ATOM 1804 N N . LYS A 1 220 ? -15.186 1.010 29.650 1.00 94.19 220 LYS A N 1
ATOM 1805 C CA . LYS A 1 220 ? -14.867 -0.387 29.361 1.00 94.19 220 LYS A CA 1
ATOM 1806 C C . LYS A 1 220 ? -15.963 -1.021 28.518 1.00 94.19 220 LYS A C 1
ATOM 1808 O O . LYS A 1 220 ? -17.127 -0.651 28.651 1.00 94.19 220 LYS A O 1
ATOM 1813 N N . VAL A 1 221 ? -15.583 -1.983 27.689 1.00 95.62 221 VAL A N 1
ATOM 1814 C CA . VAL A 1 221 ? -16.489 -2.738 26.820 1.00 95.62 221 VAL A CA 1
ATOM 1815 C C . VAL A 1 221 ? -16.207 -4.234 26.951 1.00 95.62 221 VAL A C 1
ATOM 1817 O O . VAL A 1 221 ? -15.053 -4.646 27.064 1.00 95.62 221 VAL A O 1
ATOM 1820 N N . GLU A 1 222 ? -17.262 -5.048 26.939 1.00 95.31 222 GLU A N 1
ATOM 1821 C CA . GLU A 1 222 ? -17.148 -6.498 26.746 1.00 95.31 222 GLU A CA 1
ATOM 1822 C C . GLU A 1 222 ? -17.182 -6.775 25.241 1.00 95.31 222 GLU A C 1
ATOM 1824 O O . GLU A 1 222 ? -18.090 -6.325 24.539 1.00 95.31 222 GLU A O 1
ATOM 1829 N N . VAL A 1 223 ? -16.191 -7.507 24.744 1.00 96.31 223 VAL A N 1
ATOM 1830 C CA . VAL A 1 223 ? -16.074 -7.885 23.337 1.00 96.31 223 VAL A CA 1
ATOM 1831 C C . VAL A 1 223 ? -16.262 -9.386 23.227 1.00 96.31 223 VAL A C 1
ATOM 1833 O O . VAL A 1 223 ? -15.565 -10.154 23.884 1.00 96.31 223 VAL A O 1
ATOM 1836 N N . GLU A 1 224 ? -17.188 -9.800 22.368 1.00 94.81 224 GLU A N 1
ATOM 1837 C CA . GLU A 1 224 ? -17.379 -11.196 21.986 1.00 94.81 224 GLU A CA 1
ATOM 1838 C C . GLU A 1 224 ? -16.930 -11.379 20.531 1.00 94.81 224 GLU A C 1
ATOM 1840 O O . GLU A 1 224 ? -17.519 -10.798 19.616 1.00 94.81 224 GLU A O 1
ATOM 1845 N N . ALA A 1 225 ? -15.876 -12.167 20.311 1.00 91.75 225 ALA A N 1
ATOM 1846 C CA . ALA A 1 225 ? -15.236 -12.321 19.008 1.00 91.75 225 ALA A CA 1
ATOM 1847 C C . ALA A 1 225 ? -15.024 -13.790 18.605 1.00 91.75 225 ALA A C 1
ATOM 1849 O O . ALA A 1 225 ? -14.975 -14.706 19.427 1.00 91.75 225 ALA A O 1
ATOM 1850 N N . GLY A 1 226 ? -14.865 -14.005 17.296 1.00 87.25 226 GLY A N 1
ATOM 1851 C CA . GLY A 1 226 ? -14.595 -15.319 16.715 1.00 87.25 226 GLY A CA 1
ATOM 1852 C C . GLY A 1 226 ? -15.823 -16.227 16.625 1.00 87.25 226 GLY A C 1
ATOM 1853 O O . GLY A 1 226 ? -16.901 -15.934 17.144 1.00 87.25 226 GLY A O 1
ATOM 1854 N N . LYS A 1 227 ? -15.675 -17.361 15.928 1.00 87.94 227 LYS A N 1
ATOM 1855 C CA . LYS A 1 227 ? -16.775 -18.328 15.778 1.00 87.94 227 LYS A CA 1
ATOM 1856 C C . LYS A 1 227 ? -17.196 -18.925 17.118 1.00 87.94 227 LYS A C 1
ATOM 1858 O O . LYS A 1 227 ? -18.391 -19.112 17.326 1.00 87.94 227 LYS A O 1
ATOM 1863 N N . GLU A 1 228 ? -16.221 -19.116 17.998 1.00 90.50 228 GLU A N 1
ATOM 1864 C CA . GLU A 1 228 ? -16.336 -19.723 19.325 1.00 90.50 228 GLU A CA 1
ATOM 1865 C C . GLU A 1 228 ? -16.933 -18.786 20.387 1.00 90.50 228 GLU A C 1
ATOM 1867 O O . GLU A 1 228 ? -17.254 -19.244 21.478 1.00 90.50 228 GLU A O 1
ATOM 1872 N N . GLY A 1 229 ? -17.121 -17.496 20.076 1.00 90.19 229 GLY A N 1
ATOM 1873 C CA . GLY A 1 229 ? -17.710 -16.536 21.014 1.00 90.19 229 GLY A CA 1
ATOM 1874 C C . GLY A 1 229 ? -16.801 -16.249 22.209 1.00 90.19 229 GLY A C 1
ATOM 1875 O O . GLY A 1 229 ? -17.271 -16.161 23.343 1.00 90.19 229 GLY A O 1
ATOM 1876 N N . MET A 1 230 ? -15.492 -16.128 21.969 1.00 91.69 230 MET A N 1
ATOM 1877 C CA . MET A 1 230 ? -14.539 -15.781 23.020 1.00 91.69 230 MET A CA 1
ATOM 1878 C C . MET A 1 230 ? -14.837 -14.378 23.538 1.00 91.69 230 MET A C 1
ATOM 1880 O O . MET A 1 230 ? -14.968 -13.438 22.751 1.00 91.69 230 MET A O 1
ATOM 1884 N N . LYS A 1 231 ? -14.924 -14.246 24.863 1.00 94.75 231 LYS A N 1
ATOM 1885 C CA . LYS A 1 231 ? -15.225 -12.985 25.537 1.00 94.75 231 LYS A CA 1
ATOM 1886 C C . LYS A 1 231 ? -13.997 -12.417 26.219 1.00 94.75 231 LYS A C 1
ATOM 1888 O O . LYS A 1 231 ? -13.302 -13.135 26.934 1.00 94.75 231 LYS A O 1
ATOM 1893 N N . PHE A 1 232 ? -13.770 -11.125 26.040 1.00 94.56 232 PHE A N 1
ATOM 1894 C CA . PHE A 1 232 ? -12.737 -10.383 26.749 1.00 94.56 232 PHE A CA 1
ATOM 1895 C C . PHE A 1 232 ? -13.199 -8.958 27.053 1.00 94.56 232 PHE A C 1
ATOM 1897 O O . PHE A 1 232 ? -14.103 -8.423 26.414 1.00 94.56 232 PHE A O 1
ATOM 1904 N N . GLU A 1 233 ? -12.577 -8.345 28.054 1.00 96.00 233 GLU A N 1
ATOM 1905 C CA . GLU A 1 233 ? -12.828 -6.959 28.439 1.00 96.00 233 GLU A CA 1
ATOM 1906 C C . GLU A 1 233 ? -11.758 -6.067 27.811 1.00 96.00 233 GLU A C 1
ATOM 1908 O O . GLU A 1 233 ? -10.561 -6.336 27.924 1.00 96.00 233 GLU A O 1
ATOM 1913 N N . ALA A 1 234 ? -12.190 -4.999 27.149 1.00 95.62 234 ALA A N 1
ATOM 1914 C CA . ALA A 1 234 ? -11.315 -3.997 26.565 1.00 95.62 234 ALA A CA 1
ATOM 1915 C C . ALA A 1 234 ? -11.636 -2.612 27.137 1.00 95.62 234 ALA A C 1
ATOM 1917 O O . ALA A 1 234 ? -12.730 -2.352 27.643 1.00 95.62 234 ALA A O 1
ATOM 1918 N N . SER A 1 235 ? -10.655 -1.715 27.090 1.00 94.62 235 SER A N 1
ATOM 1919 C CA . SER A 1 235 ? -10.733 -0.408 27.749 1.00 94.62 235 SER A CA 1
ATOM 1920 C C . SER A 1 235 ? -10.324 0.727 26.808 1.00 94.62 235 SER A C 1
ATOM 1922 O O . SER A 1 235 ? -10.398 0.581 25.584 1.00 94.62 235 SER A O 1
ATOM 1924 N N . ALA A 1 236 ? -9.945 1.874 27.372 1.00 95.38 236 ALA A N 1
ATOM 1925 C CA . ALA A 1 236 ? -9.515 3.041 26.617 1.00 95.38 236 ALA A CA 1
ATOM 1926 C C . ALA A 1 236 ? -8.412 2.698 25.598 1.00 95.38 236 ALA A C 1
ATOM 1928 O O . ALA A 1 236 ? -7.556 1.852 25.843 1.00 95.38 236 ALA A O 1
ATOM 1929 N N . PHE A 1 237 ? -8.454 3.380 24.457 1.00 95.31 237 PHE A N 1
ATOM 1930 C CA . PHE A 1 237 ? -7.604 3.201 23.280 1.00 95.31 237 PHE A CA 1
ATOM 1931 C C . PHE A 1 237 ? -7.716 1.842 22.570 1.00 95.31 237 PHE A C 1
ATOM 1933 O O . PHE A 1 237 ? -6.960 1.570 21.641 1.00 95.31 237 PHE A O 1
ATOM 1940 N N . SER A 1 238 ? -8.717 1.023 22.911 1.00 96.94 238 SER A N 1
ATOM 1941 C CA . SER A 1 238 ? -9.156 -0.058 22.023 1.00 96.94 238 SER A CA 1
ATOM 1942 C C . SER A 1 238 ? -10.009 0.494 20.878 1.00 96.94 238 SER A C 1
ATOM 1944 O O . SER A 1 238 ? -10.839 1.387 21.083 1.00 96.94 238 SER A O 1
ATOM 1946 N N . TYR A 1 239 ? -9.803 -0.022 19.668 1.00 96.94 239 TYR A N 1
ATOM 1947 C CA . TYR A 1 239 ? -10.507 0.421 18.469 1.00 96.94 239 TYR A CA 1
ATOM 1948 C C . TYR A 1 239 ? -11.073 -0.748 17.664 1.00 96.94 239 TYR A C 1
ATOM 1950 O O . TYR A 1 239 ? -10.578 -1.871 17.729 1.00 96.94 239 TYR A O 1
ATOM 1958 N N . TYR A 1 240 ? -12.125 -0.474 16.893 1.00 96.62 240 TYR A N 1
ATOM 1959 C CA . TYR A 1 240 ? -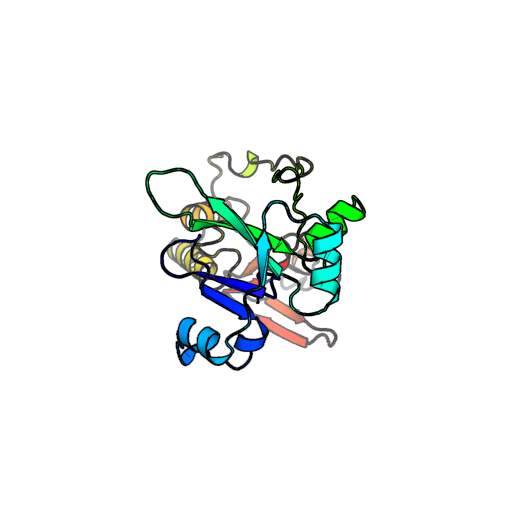12.918 -1.480 16.191 1.00 96.62 240 TYR A CA 1
ATOM 1960 C C . TYR A 1 240 ? -13.417 -0.938 14.853 1.00 96.62 240 TYR A C 1
ATOM 1962 O O . TYR A 1 240 ? -13.663 0.262 14.715 1.00 96.62 240 TYR A O 1
ATOM 1970 N N . GLY A 1 241 ? -13.613 -1.833 13.882 1.00 94.31 241 GLY A N 1
ATOM 1971 C CA . GLY A 1 241 ? -14.281 -1.496 12.622 1.00 94.31 241 GLY A CA 1
ATOM 1972 C C . GLY A 1 241 ? -13.424 -0.732 11.610 1.00 94.31 241 GLY A C 1
ATOM 1973 O O . GLY A 1 241 ? -13.982 -0.065 10.751 1.00 94.31 241 GLY A O 1
ATOM 1974 N N . VAL A 1 242 ? -12.087 -0.826 11.658 1.00 94.50 242 VAL A N 1
ATOM 1975 C CA . VAL A 1 242 ? -11.205 -0.140 10.681 1.00 94.50 242 VAL A CA 1
ATOM 1976 C C . VAL A 1 242 ? -11.579 -0.499 9.241 1.00 94.50 242 VAL A C 1
ATOM 1978 O O . VAL A 1 242 ? -11.664 0.376 8.385 1.00 94.50 242 VAL A O 1
ATOM 1981 N N . MET A 1 243 ? -11.891 -1.774 8.993 1.00 91.38 243 MET A N 1
ATOM 1982 C CA . MET A 1 243 ? -12.289 -2.254 7.668 1.00 91.38 243 MET A CA 1
ATOM 1983 C C . MET A 1 243 ? -13.590 -1.626 7.154 1.00 91.38 243 MET A C 1
ATOM 1985 O O . MET A 1 243 ? -13.779 -1.575 5.949 1.00 91.38 243 MET A O 1
ATOM 1989 N N . ALA A 1 244 ? -14.464 -1.094 8.017 1.00 91.44 244 ALA A N 1
ATOM 1990 C CA . ALA A 1 244 ? -15.652 -0.368 7.560 1.00 91.44 244 ALA A CA 1
ATOM 1991 C C . ALA A 1 244 ? -15.300 0.956 6.854 1.00 91.44 244 ALA A C 1
ATOM 1993 O O . ALA A 1 244 ? -16.121 1.488 6.114 1.00 91.44 244 ALA A O 1
ATOM 1994 N N . LEU A 1 245 ? -14.086 1.482 7.065 1.00 88.12 245 LEU A N 1
ATOM 1995 C CA . LEU A 1 245 ? -13.593 2.690 6.399 1.00 88.12 245 LEU A CA 1
ATOM 1996 C C . LEU A 1 245 ? -12.845 2.388 5.097 1.00 88.12 245 LEU A C 1
ATOM 1998 O O . LEU A 1 245 ? -12.860 3.210 4.185 1.00 88.12 245 LEU A O 1
ATOM 2002 N N . THR A 1 246 ? -12.149 1.251 5.035 1.00 81.25 246 THR A N 1
ATOM 2003 C CA . THR A 1 246 ? -11.218 0.922 3.943 1.00 81.25 246 THR A CA 1
ATOM 2004 C C . THR A 1 246 ? -11.768 -0.099 2.954 1.00 81.25 246 THR A C 1
ATOM 2006 O O . THR A 1 246 ? -11.301 -0.148 1.817 1.00 81.25 246 THR A O 1
ATOM 2009 N N . ALA A 1 247 ? -12.752 -0.911 3.349 1.00 68.50 247 ALA A N 1
ATOM 2010 C CA . ALA A 1 247 ? -13.371 -1.868 2.448 1.00 68.50 247 ALA A CA 1
ATOM 2011 C C . ALA A 1 247 ? -14.190 -1.128 1.385 1.00 68.50 247 ALA A C 1
ATOM 2013 O O . ALA A 1 247 ? -15.085 -0.337 1.693 1.00 68.50 247 ALA A O 1
ATOM 2014 N N . SER A 1 248 ? -13.883 -1.406 0.119 1.00 49.97 248 SER A N 1
ATOM 2015 C CA . SER A 1 248 ? -14.765 -1.019 -0.979 1.00 49.97 248 SER A CA 1
ATOM 2016 C C . SER A 1 248 ? -16.045 -1.869 -0.906 1.00 49.97 248 SER A C 1
ATOM 2018 O O . SER A 1 248 ? -15.938 -3.064 -0.626 1.00 49.97 248 SER A O 1
ATOM 2020 N N . PRO A 1 249 ? -17.238 -1.271 -1.080 1.00 44.34 249 PRO A N 1
ATOM 2021 C CA . PRO A 1 249 ? -18.509 -1.994 -1.061 1.00 44.34 249 PRO A CA 1
ATOM 2022 C C . PRO A 1 249 ? -18.662 -2.972 -2.228 1.00 44.34 249 PRO A C 1
ATOM 2024 O O . PRO A 1 249 ? -18.064 -2.718 -3.298 1.00 44.34 249 PRO A O 1
#

Sequence (249 aa):
MESGYTRIPVFEGERSNIVDLLFVKDLAFVDPDDCTPLKTITKFYNHPLHFVFNDTKLDAMLEEFKKGKSHLAIVQRVNNEGEGDPFYEVLGIVTLEDVIEEIIKSEILDETDLYTDNRTKKKVAHRERKQDFSAFKQTDSEMKVKISPQLLLAMHRFLATEVEAFSPSQMSEKILLRLLKHPNVIQELKYDEKNKKAPEYYLYQRNKPVDYFVLILQGKVEVEAGKEGMKFEASAFSYYGVMALTASP